Protein AF-A0A537XA61-F1 (afdb_monomer)

Sequence (212 aa):
MMILTGKTIMSALRPPYPYGGEFVSQFLFALRLCWFPLLVSTVAFGYGAPGLQAANFLVLFGALDRLGGFFVLASIREFAPFVDAIVLAGVAGTAITADLGARKIREELDALQVLGVDPVKNLVVPRFLALMLVTGLFDIYALLFGIFGGVVATLVNGAPLGPFWATFFTNASTTDLWGSVLKTTMFGAIIAIVCCYKGMTASGGAEGVGRA

pLDDT: mean 84.74, std 8.64, range [54.16, 94.0]

Secondary structure (DSSP, 8-state):
-HHHHHHHHHHHHSSP-TTHHHHHHHHHHHHHHHHHHHHHHHHHHHIIIIIIIHHHHHHHTT-GGGHHHHHIIIIIIIIHHHHHHHHHIIIIIHHHHHHHHHHHHTTHHHHHHHTT--HIIIIIHHHHHHHHHHHHHHHHHHHHHHHHHHHHHHHHTT--HHHHHHHHHHH--HHHHHHHHHHHHHHHHHHHHHHHHHHHT--SHHHHHHH-

Mean predicted aligned error: 6.73 Å

Radius of gyration: 20.67 Å; Cα contacts (8 Å, |Δi|>4): 311; chains: 1; bounding box: 52×36×56 Å

Structure (mmCIF, N/CA/C/O backbone):
data_AF-A0A537XA61-F1
#
_entry.id   AF-A0A537XA61-F1
#
loop_
_atom_site.group_PDB
_atom_site.id
_atom_site.type_symbol
_atom_site.label_atom_id
_atom_site.label_alt_id
_atom_site.label_comp_id
_atom_site.label_asym_id
_atom_site.label_entity_id
_atom_site.label_seq_id
_atom_site.pdbx_PDB_ins_code
_atom_site.Cartn_x
_atom_site.Cartn_y
_atom_site.Cartn_z
_atom_site.occupancy
_atom_site.B_iso_or_equiv
_atom_site.auth_seq_id
_atom_site.auth_comp_id
_atom_site.auth_asym_id
_atom_site.auth_atom_id
_atom_site.pdbx_PDB_model_num
ATOM 1 N N . MET A 1 1 ? 0.271 -3.538 20.658 1.00 59.03 1 MET A N 1
ATOM 2 C CA . MET A 1 1 ? 0.449 -4.029 19.272 1.00 59.03 1 MET A CA 1
ATOM 3 C C . MET A 1 1 ? 0.612 -5.543 19.170 1.00 59.03 1 MET A C 1
ATOM 5 O O . MET A 1 1 ? -0.301 -6.154 18.642 1.00 59.03 1 MET A O 1
ATOM 9 N N . MET A 1 2 ? 1.667 -6.170 19.716 1.00 55.28 2 MET A N 1
ATOM 10 C CA . MET A 1 2 ? 1.916 -7.625 19.554 1.00 55.28 2 MET A CA 1
ATOM 11 C C . MET A 1 2 ? 0.737 -8.541 19.935 1.00 55.28 2 MET A C 1
ATOM 13 O O . MET A 1 2 ? 0.422 -9.470 19.199 1.00 55.28 2 MET A O 1
ATOM 17 N N . ILE A 1 3 ? 0.037 -8.256 21.039 1.00 65.12 3 ILE A N 1
ATOM 18 C CA . ILE A 1 3 ? -1.131 -9.048 21.478 1.00 65.12 3 ILE A CA 1
ATOM 19 C C . ILE A 1 3 ? -2.305 -8.916 20.495 1.00 65.12 3 ILE A C 1
ATOM 21 O O . ILE A 1 3 ? -3.053 -9.866 20.279 1.00 65.12 3 ILE A O 1
ATOM 25 N N . LEU A 1 4 ? -2.458 -7.742 19.881 1.00 64.38 4 LEU A N 1
ATOM 26 C CA . LEU A 1 4 ? -3.560 -7.441 18.974 1.00 64.38 4 LEU A CA 1
ATOM 27 C C . LEU A 1 4 ? -3.302 -8.054 17.596 1.00 64.38 4 LEU A C 1
ATOM 29 O O . LEU A 1 4 ? -4.189 -8.690 17.050 1.00 64.38 4 LEU A O 1
ATOM 33 N N . THR A 1 5 ? -2.061 -7.993 17.110 1.00 64.19 5 THR A N 1
ATOM 34 C CA . THR A 1 5 ? -1.615 -8.721 15.915 1.00 64.19 5 THR A CA 1
ATOM 35 C C . THR A 1 5 ? -1.840 -10.226 16.053 1.00 64.19 5 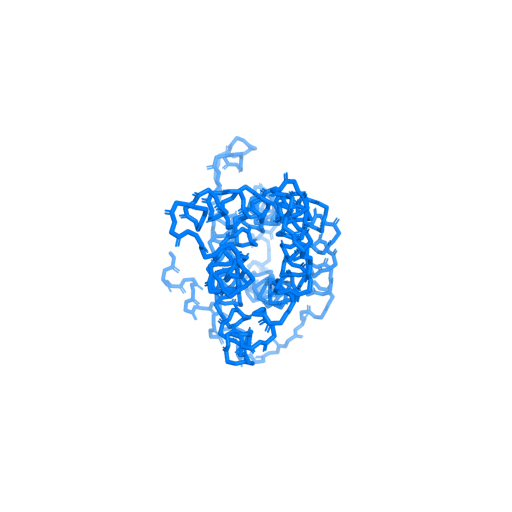THR A C 1
ATOM 37 O O . THR A 1 5 ? -2.432 -10.844 15.172 1.00 64.19 5 THR A O 1
ATOM 40 N N . GLY A 1 6 ? -1.428 -10.811 17.185 1.00 61.62 6 GLY A N 1
ATOM 41 C CA . GLY A 1 6 ? -1.619 -12.237 17.453 1.00 61.62 6 GLY A CA 1
ATOM 42 C C . GLY A 1 6 ? -3.095 -12.634 17.493 1.00 61.62 6 GLY A C 1
ATOM 43 O O . GLY A 1 6 ? -3.481 -13.622 16.873 1.00 61.62 6 GLY A O 1
ATOM 44 N N . LYS A 1 7 ? -3.941 -11.828 18.150 1.00 61.97 7 LYS A N 1
ATOM 45 C CA . LYS A 1 7 ? -5.394 -12.045 18.165 1.00 61.97 7 LYS A CA 1
ATOM 46 C C . LYS A 1 7 ? -6.021 -11.883 16.783 1.00 61.97 7 LYS A C 1
ATOM 48 O O . LYS A 1 7 ? -6.828 -12.723 16.420 1.00 61.97 7 LYS A O 1
ATOM 53 N N . THR A 1 8 ? -5.641 -10.882 15.991 1.00 62.00 8 THR A N 1
ATOM 54 C CA . THR A 1 8 ? -6.183 -10.683 14.637 1.00 62.00 8 THR A CA 1
ATOM 55 C C . THR A 1 8 ? -5.824 -11.844 13.715 1.00 62.00 8 THR A C 1
ATOM 57 O O . THR A 1 8 ? -6.703 -12.356 13.033 1.00 62.00 8 THR A O 1
ATOM 60 N N . ILE A 1 9 ? -4.574 -12.319 13.735 1.00 66.88 9 ILE A N 1
ATOM 61 C CA . ILE A 1 9 ? -4.142 -13.469 12.922 1.00 66.88 9 ILE A CA 1
ATOM 62 C C . ILE A 1 9 ? -4.867 -14.748 13.367 1.00 66.88 9 ILE A C 1
ATOM 64 O O . ILE A 1 9 ? -5.391 -15.492 12.539 1.00 66.88 9 ILE A O 1
ATOM 68 N N . MET A 1 10 ? -4.962 -14.987 14.678 1.00 59.62 10 MET A N 1
ATOM 69 C CA . MET A 1 10 ? -5.643 -16.162 15.226 1.00 59.62 10 MET A CA 1
ATOM 70 C C . MET A 1 10 ? -7.160 -16.130 14.975 1.00 59.62 10 MET A C 1
ATOM 72 O O . MET A 1 10 ? -7.767 -17.165 14.703 1.00 59.62 10 MET A O 1
ATOM 76 N N . SER A 1 11 ? -7.771 -14.946 15.033 1.00 60.34 11 SER A N 1
ATOM 77 C CA . SER A 1 11 ? -9.196 -14.723 14.776 1.00 60.34 11 SER A CA 1
ATOM 78 C C . SER A 1 11 ? -9.546 -14.713 13.290 1.00 60.34 11 SER A C 1
ATOM 80 O O . SER A 1 11 ? -10.657 -15.106 12.946 1.00 60.34 11 SER A O 1
ATOM 82 N N . ALA A 1 12 ? -8.613 -14.336 12.410 1.00 60.84 12 ALA A N 1
ATOM 83 C CA . ALA A 1 12 ? -8.778 -14.444 10.960 1.00 60.84 12 ALA A CA 1
ATOM 84 C C . ALA A 1 12 ? -8.856 -15.906 10.493 1.00 60.84 12 ALA A C 1
ATOM 86 O O . ALA A 1 12 ? -9.524 -16.204 9.509 1.00 60.84 12 ALA A O 1
ATOM 87 N N . LEU A 1 13 ? -8.213 -16.826 11.217 1.00 60.28 13 LEU A N 1
ATOM 88 C CA . LEU A 1 13 ? -8.181 -18.253 10.888 1.00 60.28 13 LEU A CA 1
ATOM 89 C C . LEU A 1 13 ? -9.276 -19.078 11.586 1.00 60.28 13 LEU A C 1
ATOM 91 O O . LEU A 1 13 ? -9.488 -20.229 11.212 1.00 60.28 13 LEU A O 1
ATOM 95 N N . ARG A 1 14 ? -9.982 -18.531 12.589 1.00 56.53 14 ARG A N 1
ATOM 96 C CA . ARG A 1 14 ? -10.982 -19.277 13.376 1.00 56.53 14 ARG A CA 1
ATOM 97 C C . ARG A 1 14 ? -12.432 -18.942 12.976 1.00 56.53 14 ARG A C 1
ATOM 99 O O . ARG A 1 14 ? -12.857 -17.799 13.169 1.00 56.53 14 ARG A O 1
ATOM 106 N N . PRO A 1 15 ? -13.244 -19.921 12.525 1.00 54.16 15 PRO A N 1
ATOM 107 C CA . PRO A 1 15 ? -14.675 -19.712 12.260 1.00 54.16 15 PRO A CA 1
ATOM 108 C C . PRO A 1 15 ? -15.446 -19.308 13.539 1.00 54.16 15 PRO A C 1
ATOM 110 O O . PRO A 1 15 ? -14.955 -19.557 14.644 1.00 54.16 15 PRO A O 1
ATOM 113 N N . PRO A 1 16 ? -16.625 -18.651 13.453 1.00 55.72 16 PRO A N 1
ATOM 114 C CA . PRO A 1 16 ? -17.393 -18.283 12.250 1.00 55.72 16 PRO A CA 1
ATOM 115 C C . PRO A 1 16 ? -16.888 -17.012 11.540 1.00 55.72 16 PRO A C 1
ATOM 117 O O . PRO A 1 16 ? -16.245 -16.178 12.181 1.00 55.72 16 PRO A O 1
ATOM 120 N N . TYR A 1 17 ? -17.230 -16.868 10.248 1.00 63.91 17 TYR A N 1
ATOM 121 C CA . TYR A 1 17 ? -16.876 -15.743 9.359 1.00 63.91 17 TYR A CA 1
ATOM 122 C C . TYR A 1 17 ? -18.080 -14.829 9.013 1.00 63.91 17 TYR A C 1
ATOM 124 O O . TYR A 1 17 ? -18.510 -14.796 7.861 1.00 63.91 17 TYR A O 1
ATOM 132 N N . PRO A 1 18 ? -18.651 -14.056 9.953 1.00 62.69 18 PRO A N 1
ATOM 133 C CA . PRO A 1 18 ? -19.768 -13.141 9.672 1.00 62.69 18 PRO A CA 1
ATOM 134 C C . PRO A 1 18 ? -19.392 -11.889 8.834 1.00 62.69 18 PRO A C 1
ATOM 136 O O . PRO A 1 18 ? -20.142 -10.921 8.799 1.00 62.69 18 PRO A O 1
ATOM 139 N N . TYR A 1 19 ? -18.243 -11.885 8.145 1.00 62.97 19 TYR A N 1
ATOM 140 C CA . TYR A 1 19 ? -17.548 -10.680 7.654 1.00 62.97 19 TYR A CA 1
ATOM 141 C C . TYR A 1 19 ? -17.851 -10.253 6.215 1.00 62.97 19 TYR A C 1
ATOM 143 O O . TYR A 1 19 ? -17.310 -9.243 5.768 1.00 62.97 19 TYR A O 1
ATOM 151 N N . GLY A 1 20 ? -18.665 -11.005 5.467 1.00 63.47 20 GLY A N 1
ATOM 152 C CA . GLY A 1 20 ? -18.786 -10.827 4.013 1.00 63.47 20 GLY A CA 1
ATOM 153 C C . GLY A 1 20 ? -19.171 -9.406 3.580 1.00 63.47 20 GLY A C 1
ATOM 154 O O . GLY A 1 20 ? -18.574 -8.865 2.654 1.00 63.47 20 GLY A O 1
ATOM 155 N N . GLY A 1 21 ? -20.116 -8.774 4.285 1.00 74.50 21 GLY A N 1
ATOM 156 C CA . GLY A 1 21 ? -20.588 -7.423 3.956 1.00 74.50 21 GLY A CA 1
ATOM 157 C C . GLY A 1 21 ? -19.559 -6.322 4.233 1.00 74.50 21 GLY A C 1
ATOM 158 O O . GLY A 1 21 ? -19.318 -5.476 3.371 1.00 74.50 21 GLY A O 1
ATOM 159 N N . GLU A 1 22 ? -18.916 -6.342 5.407 1.00 77.06 22 GLU A N 1
ATOM 160 C CA . GLU A 1 22 ? -17.875 -5.357 5.740 1.00 77.06 22 GLU A CA 1
ATOM 161 C C . GLU A 1 22 ? -16.604 -5.550 4.908 1.00 77.06 22 GLU A C 1
ATOM 163 O O . GLU A 1 22 ? -15.964 -4.575 4.531 1.00 77.06 22 GLU A O 1
ATOM 168 N N . PHE A 1 23 ? -16.244 -6.786 4.567 1.00 80.00 23 PHE A N 1
ATOM 169 C CA . PHE A 1 23 ? -15.094 -7.049 3.707 1.00 80.00 23 PHE A CA 1
ATOM 170 C C . PHE A 1 23 ? -15.258 -6.395 2.326 1.00 80.00 23 PHE A C 1
ATOM 172 O O . PHE A 1 23 ? -14.371 -5.670 1.876 1.00 80.00 23 PHE A O 1
ATOM 179 N N . VAL A 1 24 ? -16.409 -6.598 1.672 1.00 82.06 24 VAL A N 1
ATOM 180 C CA . VAL A 1 24 ? -16.674 -6.029 0.340 1.00 82.06 24 VAL A CA 1
ATOM 181 C C . VAL A 1 24 ? -16.756 -4.505 0.396 1.00 82.06 24 VAL A C 1
ATOM 183 O O . VAL A 1 24 ? -16.226 -3.832 -0.488 1.00 82.06 24 VAL A O 1
ATOM 186 N N . SER A 1 25 ? -17.378 -3.941 1.435 1.00 84.44 25 SER A N 1
ATOM 187 C CA . SER A 1 25 ? -17.487 -2.485 1.561 1.00 84.44 25 SER A CA 1
ATOM 188 C C . SER A 1 25 ? -16.121 -1.826 1.755 1.00 84.44 25 SER A C 1
ATOM 190 O O . SER A 1 25 ? -15.837 -0.825 1.099 1.00 84.44 25 SER A O 1
ATOM 192 N N . GLN A 1 26 ? -15.248 -2.413 2.577 1.00 84.88 26 GLN A N 1
ATOM 193 C CA . GLN A 1 26 ? -13.892 -1.910 2.807 1.00 84.88 26 GLN A CA 1
ATOM 194 C C . GLN A 1 26 ? -13.000 -2.087 1.575 1.00 84.88 26 GLN A C 1
ATOM 196 O O . GLN A 1 26 ? -12.247 -1.178 1.229 1.00 84.88 26 GLN A O 1
ATOM 201 N N . PHE A 1 27 ? -13.137 -3.208 0.864 1.00 85.75 27 PHE A N 1
ATOM 202 C CA . PHE A 1 27 ? -12.450 -3.443 -0.405 1.00 85.75 27 PHE A CA 1
ATOM 203 C C . PHE A 1 27 ? -12.812 -2.372 -1.447 1.00 85.75 27 PHE A C 1
ATOM 205 O O . PHE A 1 27 ? -11.933 -1.721 -2.011 1.00 85.75 27 PHE A O 1
ATOM 212 N N . LEU A 1 28 ? -14.111 -2.133 -1.663 1.00 86.56 28 LEU A N 1
ATOM 213 C CA . LEU A 1 28 ? -14.592 -1.127 -2.615 1.00 86.56 28 LEU A CA 1
ATOM 214 C C . LEU A 1 28 ? -14.241 0.300 -2.187 1.00 86.56 28 LEU A C 1
ATOM 216 O O . LEU A 1 28 ? -13.931 1.137 -3.036 1.00 86.56 28 LEU A O 1
ATOM 220 N N . PHE A 1 29 ? -14.275 0.583 -0.884 1.00 88.25 29 PHE A N 1
ATOM 221 C CA . PHE A 1 29 ? -13.886 1.879 -0.340 1.00 88.25 29 PHE A CA 1
ATOM 222 C C . PHE A 1 29 ? -12.416 2.188 -0.637 1.00 88.25 29 PHE A C 1
ATOM 224 O O . PHE A 1 29 ? -12.118 3.238 -1.210 1.00 88.25 29 PHE A O 1
ATOM 231 N N . ALA A 1 30 ? -11.512 1.255 -0.322 1.00 86.25 30 ALA A N 1
ATOM 232 C CA . ALA A 1 30 ? -10.089 1.407 -0.604 1.00 86.25 30 ALA A CA 1
ATOM 233 C C . ALA A 1 30 ? -9.834 1.548 -2.113 1.00 86.25 30 ALA A C 1
ATOM 235 O O . ALA A 1 30 ? -9.086 2.430 -2.534 1.00 86.25 30 ALA A O 1
ATOM 236 N N . LEU A 1 31 ? -10.527 0.758 -2.939 1.00 89.12 31 LEU A N 1
ATOM 237 C CA . LEU A 1 31 ? -10.381 0.824 -4.391 1.00 89.12 31 LEU A CA 1
ATOM 238 C C . LEU A 1 31 ? -10.798 2.195 -4.949 1.00 89.12 31 LEU A C 1
ATOM 240 O O . LEU A 1 31 ? -10.080 2.786 -5.754 1.00 89.12 31 LEU A O 1
ATOM 244 N N . ARG A 1 32 ? -11.927 2.741 -4.479 1.00 90.19 32 ARG A N 1
ATOM 245 C CA . ARG A 1 32 ? -12.468 4.029 -4.940 1.00 90.19 32 ARG A CA 1
ATOM 246 C C . ARG A 1 32 ? -11.633 5.233 -4.504 1.00 90.19 32 ARG A C 1
ATOM 248 O O . ARG A 1 32 ? -11.586 6.214 -5.244 1.00 90.19 32 ARG A O 1
ATOM 255 N N . LEU A 1 33 ? -11.007 5.183 -3.329 1.00 89.56 33 LEU A N 1
ATOM 256 C CA . LEU A 1 33 ? -10.206 6.298 -2.816 1.00 89.56 33 LEU A CA 1
ATOM 257 C C . LEU A 1 33 ? -8.768 6.289 -3.358 1.00 89.56 33 LEU A C 1
ATOM 259 O O . LEU A 1 33 ? -8.220 7.352 -3.638 1.00 89.56 33 LEU A O 1
ATOM 263 N N . CYS A 1 34 ? -8.155 5.110 -3.506 1.00 90.56 34 CYS A N 1
ATOM 264 C CA . CYS A 1 34 ? -6.714 5.001 -3.750 1.00 90.56 34 CYS A CA 1
ATOM 265 C C . CYS A 1 34 ? -6.304 5.015 -5.228 1.00 90.56 34 CYS A C 1
ATOM 267 O O . CYS A 1 34 ? -5.180 5.416 -5.512 1.00 90.56 34 CYS A O 1
ATOM 269 N N . TRP A 1 35 ? -7.175 4.642 -6.175 1.00 89.50 35 TRP A N 1
ATOM 270 C CA . TRP A 1 35 ? -6.779 4.487 -7.588 1.00 89.50 35 TRP A CA 1
ATOM 271 C C . TRP A 1 35 ? -6.193 5.763 -8.216 1.00 89.50 35 TRP A C 1
ATOM 273 O O . TRP A 1 35 ? -5.218 5.693 -8.966 1.00 89.50 35 TRP A O 1
ATOM 283 N N . PHE A 1 36 ? -6.770 6.930 -7.909 1.00 92.75 36 PHE A N 1
ATOM 284 C CA . PHE A 1 36 ? -6.350 8.198 -8.504 1.00 92.75 36 PHE A CA 1
ATOM 285 C C . PHE A 1 36 ? -5.048 8.735 -7.886 1.00 92.75 36 PHE A C 1
ATOM 287 O O . PHE A 1 36 ? -4.113 8.995 -8.647 1.00 92.75 36 PHE A O 1
ATOM 294 N N . PRO A 1 37 ? -4.912 8.841 -6.546 1.00 92.81 37 PRO A N 1
ATOM 295 C CA . PRO A 1 37 ? -3.633 9.183 -5.925 1.00 92.81 37 PRO A CA 1
ATOM 296 C C . PRO A 1 37 ? -2.509 8.231 -6.336 1.00 92.81 37 PRO A C 1
ATOM 298 O O . PRO A 1 37 ? -1.421 8.687 -6.676 1.00 92.81 37 PRO A O 1
ATOM 301 N N . LEU A 1 38 ? -2.789 6.924 -6.377 1.00 92.81 38 LEU A N 1
ATOM 302 C CA . LEU A 1 38 ? -1.800 5.916 -6.741 1.00 92.81 38 LEU A CA 1
ATOM 303 C C . LEU A 1 38 ? -1.323 6.086 -8.185 1.00 92.81 38 LEU A C 1
ATOM 305 O O . LEU A 1 38 ? -0.124 6.031 -8.436 1.00 92.81 38 LEU A O 1
ATOM 309 N N . LEU A 1 39 ? -2.231 6.350 -9.129 1.00 92.94 39 LEU A N 1
ATOM 310 C CA . LEU A 1 39 ? -1.860 6.633 -10.517 1.00 92.94 39 LEU A CA 1
ATOM 311 C C . LEU A 1 39 ? -0.888 7.814 -10.591 1.00 92.94 39 LEU A C 1
ATOM 313 O O . LEU A 1 39 ? 0.183 7.697 -11.185 1.00 92.94 39 LEU A O 1
ATOM 317 N N . VAL A 1 40 ? -1.243 8.944 -9.975 1.00 93.38 40 VAL A N 1
ATOM 318 C CA . VAL A 1 40 ? -0.429 10.167 -10.036 1.00 93.38 40 VAL A CA 1
ATOM 319 C C . VAL A 1 40 ? 0.938 9.944 -9.390 1.00 93.38 40 VAL A C 1
ATOM 321 O O . VAL A 1 40 ? 1.963 10.284 -9.984 1.00 93.38 40 VAL A O 1
ATOM 324 N N . SER A 1 41 ? 0.968 9.337 -8.202 1.00 92.06 41 SER A N 1
ATOM 325 C CA . SER A 1 41 ? 2.207 9.063 -7.477 1.00 92.06 41 SER A CA 1
ATOM 326 C C . SER A 1 41 ? 3.114 8.110 -8.246 1.00 92.06 41 SER A C 1
ATOM 328 O O . SER A 1 41 ? 4.304 8.391 -8.379 1.00 92.06 41 SER A O 1
ATOM 330 N N . THR A 1 42 ? 2.582 7.022 -8.799 1.00 90.00 42 THR A N 1
ATOM 331 C CA . THR A 1 42 ? 3.419 6.014 -9.452 1.00 90.00 42 THR A CA 1
ATOM 332 C C . THR A 1 42 ? 3.946 6.471 -10.808 1.00 90.00 42 THR A C 1
ATOM 334 O O . THR A 1 42 ? 5.100 6.188 -11.127 1.00 90.00 42 THR A O 1
ATOM 337 N N . VAL A 1 43 ? 3.176 7.251 -11.577 1.00 90.94 43 VAL A N 1
ATOM 338 C CA . VAL A 1 43 ? 3.693 7.883 -12.805 1.00 90.94 43 VAL A CA 1
ATOM 339 C C . VAL A 1 43 ? 4.806 8.876 -12.470 1.00 90.94 43 VAL A C 1
ATOM 341 O O . VAL A 1 43 ? 5.859 8.846 -13.106 1.00 90.94 43 VAL A O 1
ATOM 344 N N . ALA A 1 44 ? 4.612 9.728 -11.458 1.00 91.00 44 ALA A N 1
ATOM 345 C CA . ALA A 1 44 ? 5.609 10.722 -11.063 1.00 91.00 44 ALA A CA 1
ATOM 346 C C . ALA A 1 44 ? 6.906 10.068 -10.560 1.00 91.00 44 ALA A C 1
ATOM 348 O O . ALA A 1 44 ? 7.998 10.435 -11.002 1.00 91.00 44 ALA A O 1
ATOM 349 N N . PHE A 1 45 ? 6.793 9.065 -9.684 1.00 89.25 45 PHE A N 1
ATOM 350 C CA . PHE A 1 45 ? 7.950 8.325 -9.185 1.00 89.25 45 PHE A CA 1
ATOM 351 C C . PHE A 1 45 ? 8.631 7.520 -10.286 1.00 89.25 45 PHE A C 1
ATOM 353 O O . PHE A 1 45 ? 9.855 7.562 -10.358 1.00 89.25 45 PHE A O 1
ATOM 360 N N . GLY A 1 46 ? 7.867 6.845 -11.153 1.00 86.44 46 GLY A N 1
ATOM 361 C CA . GLY A 1 46 ? 8.384 6.077 -12.286 1.00 86.44 46 GLY A CA 1
ATOM 362 C C . GLY A 1 46 ? 9.125 6.947 -13.304 1.00 86.44 46 GLY A C 1
ATOM 363 O O . GLY A 1 46 ? 10.210 6.588 -13.753 1.00 86.44 46 GLY A O 1
ATOM 364 N N . TYR A 1 47 ? 8.597 8.129 -13.619 1.00 88.06 47 TYR A N 1
ATOM 365 C CA . TYR A 1 47 ? 9.258 9.087 -14.505 1.00 88.06 47 TYR A CA 1
ATOM 366 C C . TYR A 1 47 ? 10.535 9.673 -13.887 1.00 88.06 47 TYR A C 1
ATOM 368 O O . TYR A 1 47 ? 11.564 9.757 -14.554 1.00 88.06 47 TYR A O 1
ATOM 376 N N . GLY A 1 48 ? 10.490 10.063 -12.610 1.00 87.06 48 GLY A N 1
ATOM 377 C CA . GLY A 1 48 ? 11.593 10.757 -11.948 1.00 87.06 48 GLY A CA 1
ATOM 378 C C . GLY A 1 48 ? 12.798 9.861 -11.655 1.00 87.06 48 GLY A C 1
ATOM 379 O O . GLY A 1 48 ? 13.851 9.996 -12.278 1.00 87.06 48 GLY A O 1
ATOM 380 N N . ALA A 1 49 ? 12.665 8.960 -10.680 1.00 85.25 49 ALA A N 1
ATOM 381 C CA . ALA A 1 49 ? 13.815 8.247 -10.125 1.00 85.25 49 ALA A CA 1
ATOM 382 C C . ALA A 1 49 ? 14.345 7.130 -11.053 1.00 85.25 49 ALA A C 1
ATOM 384 O O . ALA A 1 49 ? 15.488 7.224 -11.497 1.00 85.25 49 ALA A O 1
ATOM 385 N N . PRO A 1 50 ? 13.572 6.091 -11.419 1.00 84.00 50 PRO A N 1
ATOM 386 C CA . PRO A 1 50 ? 14.060 5.045 -12.311 1.00 84.00 50 PRO A CA 1
ATOM 387 C C . PRO A 1 50 ? 14.037 5.456 -13.792 1.00 84.00 50 PRO A C 1
ATOM 389 O O . PRO A 1 50 ? 14.667 4.783 -14.599 1.00 84.00 50 PRO A O 1
ATOM 392 N N . GLY A 1 51 ? 13.335 6.533 -14.162 1.00 85.00 51 GLY A N 1
ATOM 393 C CA . GLY A 1 51 ? 13.315 7.084 -15.517 1.00 85.00 51 GLY A CA 1
ATOM 394 C C . GLY A 1 51 ? 14.456 8.074 -15.760 1.00 85.00 51 GLY A C 1
ATOM 395 O O . GLY A 1 51 ? 15.493 7.711 -16.310 1.00 85.00 51 GLY A O 1
ATOM 396 N N . LEU A 1 52 ? 14.277 9.332 -15.349 1.00 87.69 52 LEU A N 1
ATOM 397 C CA . LEU A 1 52 ? 15.222 10.422 -15.616 1.00 87.69 52 LEU A CA 1
ATOM 398 C C . LEU A 1 52 ? 16.579 10.239 -14.928 1.00 87.69 52 LEU A C 1
ATOM 400 O O . LEU A 1 52 ? 17.614 10.429 -15.568 1.00 87.69 52 LEU A O 1
ATOM 404 N N . GLN A 1 53 ? 16.605 9.880 -13.639 1.00 88.44 53 GLN A N 1
ATOM 405 C CA . GLN A 1 53 ? 17.879 9.739 -12.923 1.00 88.44 53 GLN A CA 1
ATOM 406 C C . GLN A 1 53 ? 18.705 8.594 -13.521 1.00 88.44 53 GLN A C 1
ATOM 408 O O . GLN A 1 53 ? 19.893 8.761 -13.794 1.00 88.44 53 GLN A O 1
ATOM 413 N N . ALA A 1 54 ? 18.066 7.446 -13.767 1.00 86.25 54 ALA A N 1
ATOM 414 C CA . ALA A 1 54 ? 18.718 6.297 -14.384 1.00 86.25 54 ALA A CA 1
ATOM 415 C C . ALA A 1 54 ? 19.201 6.602 -15.806 1.00 86.25 54 ALA A C 1
ATOM 417 O O . ALA A 1 54 ? 20.314 6.215 -16.159 1.00 86.25 54 ALA A O 1
ATOM 418 N N . ALA A 1 55 ? 18.402 7.326 -16.600 1.00 85.06 55 ALA A N 1
ATOM 419 C CA . ALA A 1 55 ? 18.791 7.760 -17.938 1.00 85.06 55 ALA A CA 1
ATOM 420 C C . ALA A 1 55 ? 20.076 8.588 -17.901 1.00 85.06 55 ALA A C 1
ATOM 422 O O . ALA A 1 55 ? 21.035 8.247 -18.588 1.00 85.06 55 ALA A O 1
ATOM 423 N N . ASN A 1 56 ? 20.135 9.607 -17.038 1.00 86.94 56 ASN A N 1
ATOM 424 C CA . ASN A 1 56 ? 21.320 10.450 -16.886 1.00 86.94 56 ASN A CA 1
ATOM 425 C C . ASN A 1 56 ? 22.562 9.636 -16.500 1.00 86.94 56 ASN A C 1
ATOM 427 O O . ASN A 1 56 ? 23.641 9.868 -17.041 1.00 86.94 56 ASN A O 1
ATOM 431 N N . PHE A 1 57 ? 22.418 8.645 -15.615 1.00 86.62 57 PHE A N 1
ATOM 432 C CA . PHE A 1 57 ? 23.522 7.743 -15.284 1.00 86.62 57 PHE A CA 1
ATOM 433 C C . PHE A 1 57 ? 23.956 6.886 -16.479 1.00 86.62 57 PHE A C 1
ATOM 435 O O . PHE A 1 57 ? 25.146 6.782 -16.754 1.00 86.62 57 PHE A O 1
ATOM 442 N N . LEU A 1 58 ? 23.020 6.291 -17.218 1.00 85.19 58 LEU A N 1
ATOM 443 C CA . LEU A 1 58 ? 23.322 5.413 -18.354 1.00 85.19 58 LEU A CA 1
ATOM 444 C C . LEU A 1 58 ? 23.901 6.165 -19.557 1.00 85.19 58 LEU A C 1
ATOM 446 O O . LEU A 1 58 ? 24.717 5.596 -20.283 1.00 85.19 58 LEU A O 1
ATOM 450 N N . VAL A 1 59 ? 23.535 7.438 -19.739 1.00 85.44 59 VAL A N 1
ATOM 451 C CA . VAL A 1 59 ? 24.141 8.338 -20.734 1.00 85.44 59 VAL A CA 1
ATOM 452 C C . VAL A 1 59 ? 25.643 8.482 -20.480 1.00 85.44 59 VAL A C 1
ATOM 454 O O . VAL A 1 59 ? 26.422 8.387 -21.424 1.00 85.44 59 VAL A O 1
ATOM 457 N N . LEU A 1 60 ? 26.068 8.629 -19.218 1.00 86.25 60 LEU A N 1
ATOM 458 C CA . LEU A 1 60 ? 27.490 8.750 -18.861 1.00 86.25 60 LEU A CA 1
ATOM 459 C C . LEU A 1 60 ? 28.300 7.499 -19.235 1.00 86.25 60 LEU A C 1
ATOM 461 O O . LEU A 1 60 ? 29.478 7.604 -19.564 1.00 86.25 60 LEU A O 1
ATOM 465 N N . PHE A 1 61 ? 27.666 6.325 -19.216 1.00 84.56 61 PHE A N 1
ATOM 466 C CA . PHE A 1 61 ? 28.280 5.054 -19.612 1.00 84.56 61 PHE A CA 1
ATOM 467 C C . PHE A 1 61 ? 28.053 4.693 -21.089 1.00 84.56 61 PHE A C 1
ATOM 469 O O . PHE A 1 61 ? 28.491 3.631 -21.526 1.00 84.56 61 PHE A O 1
ATOM 476 N N . GLY A 1 62 ? 27.349 5.533 -21.858 1.00 82.25 62 GLY A N 1
ATOM 477 C CA . GLY A 1 62 ? 26.985 5.247 -23.249 1.00 82.25 62 GLY A CA 1
ATOM 478 C C . GLY A 1 62 ? 26.048 4.042 -23.419 1.00 82.25 62 GLY A C 1
ATOM 479 O O . GLY A 1 62 ? 25.958 3.487 -24.508 1.00 82.25 62 GLY A O 1
ATOM 480 N N . ALA A 1 63 ? 25.356 3.619 -22.356 1.00 83.56 63 ALA A N 1
ATOM 481 C CA . ALA A 1 63 ? 24.548 2.397 -22.308 1.00 83.56 63 ALA A CA 1
ATOM 482 C C . ALA A 1 63 ? 23.042 2.694 -22.203 1.00 83.56 63 ALA A C 1
ATOM 484 O O . ALA A 1 63 ? 22.299 1.977 -21.530 1.00 83.56 63 ALA A O 1
ATOM 485 N N . LEU A 1 64 ? 22.581 3.759 -22.860 1.00 79.12 64 LEU A N 1
ATOM 486 C CA . LEU A 1 64 ? 21.199 4.251 -22.781 1.00 79.12 64 LEU A CA 1
ATOM 487 C C . LEU A 1 64 ? 20.171 3.186 -23.223 1.00 79.12 64 LEU A C 1
ATOM 489 O O . LEU A 1 64 ? 19.091 3.076 -22.648 1.00 79.12 64 LEU A O 1
ATOM 493 N N . ASP A 1 65 ? 20.562 2.293 -24.131 1.00 79.06 65 ASP A N 1
ATOM 494 C CA . ASP A 1 65 ? 19.757 1.152 -24.581 1.00 79.06 65 ASP A CA 1
ATOM 495 C C . ASP A 1 65 ? 19.393 0.157 -23.461 1.00 79.06 65 ASP A C 1
ATOM 497 O O . ASP A 1 65 ? 18.454 -0.623 -23.610 1.00 79.06 65 ASP A O 1
ATOM 501 N N . ARG A 1 66 ? 20.117 0.166 -22.329 1.00 82.44 66 ARG A N 1
ATOM 502 C CA . ARG A 1 66 ? 19.894 -0.722 -21.168 1.00 82.44 66 ARG A CA 1
ATOM 503 C C . ARG A 1 66 ? 18.943 -0.149 -20.119 1.00 82.44 66 ARG A C 1
ATOM 505 O O . ARG A 1 66 ? 18.696 -0.806 -19.105 1.00 82.44 66 ARG A O 1
ATOM 512 N N . LEU A 1 67 ? 18.382 1.034 -20.361 1.00 82.94 67 LEU A N 1
ATOM 513 C CA . LEU A 1 67 ? 17.479 1.711 -19.432 1.00 82.94 67 LEU A CA 1
ATOM 514 C C . LEU A 1 67 ? 16.259 0.853 -19.083 1.00 82.94 67 LEU A C 1
ATOM 516 O O . LEU A 1 67 ? 15.916 0.759 -17.910 1.00 82.94 67 LEU A O 1
ATOM 520 N N . GLY A 1 68 ? 15.675 0.138 -20.050 1.00 81.50 68 GLY A N 1
ATOM 521 C CA . GLY A 1 68 ? 14.536 -0.756 -19.802 1.00 81.50 68 GLY A CA 1
ATOM 522 C C . GLY A 1 68 ? 14.842 -1.871 -18.801 1.00 81.50 68 GLY A C 1
ATOM 523 O O . GLY A 1 68 ? 14.029 -2.155 -17.924 1.00 81.50 68 GLY A O 1
ATOM 524 N N . GLY A 1 69 ? 16.044 -2.449 -18.857 1.00 83.75 69 GLY A N 1
ATOM 525 C CA . GLY A 1 69 ? 16.486 -3.461 -17.893 1.00 83.75 69 GLY A CA 1
ATOM 526 C C . GLY A 1 69 ? 16.694 -2.895 -16.485 1.00 83.75 69 GLY A C 1
ATOM 527 O O . GLY A 1 69 ? 16.249 -3.493 -15.506 1.00 83.75 69 GLY A O 1
ATOM 528 N N . PHE A 1 70 ? 17.306 -1.712 -16.369 1.00 84.75 70 PHE A N 1
ATOM 529 C CA . PHE A 1 70 ? 17.432 -1.028 -15.075 1.00 84.75 70 PHE A CA 1
ATOM 530 C C . PHE A 1 70 ? 16.060 -0.659 -14.500 1.00 84.75 70 PHE A C 1
ATOM 532 O O . PHE A 1 70 ? 15.818 -0.816 -13.303 1.00 84.75 70 PHE A O 1
ATOM 539 N N . PHE A 1 71 ? 15.144 -0.221 -15.364 1.00 84.44 71 PHE A N 1
ATOM 540 C CA . PHE A 1 71 ? 13.784 0.132 -14.991 1.00 84.44 71 PHE A CA 1
ATOM 541 C C . PHE A 1 71 ? 13.038 -1.056 -14.378 1.00 84.44 71 PHE A C 1
ATOM 543 O O . PHE A 1 71 ? 12.394 -0.896 -13.348 1.00 84.44 71 PHE A O 1
ATOM 550 N N . VAL A 1 72 ? 13.177 -2.258 -14.947 1.00 82.50 72 VAL A N 1
ATOM 551 C CA . VAL A 1 72 ? 12.634 -3.492 -14.354 1.00 82.50 72 VAL A CA 1
ATOM 552 C C . VAL A 1 72 ? 13.187 -3.708 -12.948 1.00 82.50 72 VAL A C 1
ATOM 554 O O . VAL A 1 72 ? 12.425 -3.884 -12.000 1.00 82.50 72 VAL A O 1
ATOM 557 N N . LEU A 1 73 ? 14.510 -3.661 -12.794 1.00 82.56 73 LEU A N 1
ATOM 558 C CA . LEU A 1 73 ? 15.154 -3.953 -11.515 1.00 82.56 73 LEU A CA 1
ATOM 559 C C . LEU A 1 73 ? 14.773 -2.949 -10.424 1.00 82.56 73 LEU A C 1
ATOM 561 O O . LEU A 1 73 ? 14.529 -3.353 -9.295 1.00 82.56 73 LEU A O 1
ATOM 565 N N . ALA A 1 74 ? 14.714 -1.659 -10.748 1.00 85.38 74 ALA A N 1
ATOM 566 C CA . ALA A 1 74 ? 14.420 -0.615 -9.775 1.00 85.38 74 ALA A CA 1
ATOM 567 C C . ALA A 1 74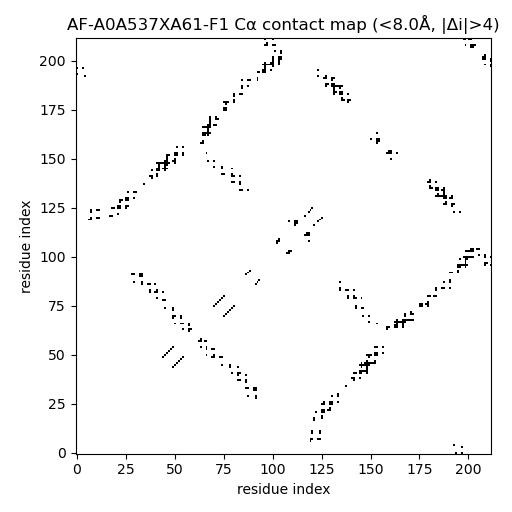 ? 12.910 -0.426 -9.563 1.00 85.38 74 ALA A C 1
ATOM 569 O O . ALA A 1 74 ? 12.428 -0.412 -8.429 1.00 85.38 74 ALA A O 1
ATOM 570 N N . SER A 1 75 ? 12.150 -0.267 -10.650 1.00 84.62 75 SER A N 1
ATOM 571 C CA . SER A 1 75 ? 10.729 0.070 -10.577 1.00 84.62 75 SER A CA 1
ATOM 572 C C . SER A 1 75 ? 9.887 -1.118 -10.132 1.00 84.62 75 SER A C 1
ATOM 574 O O . SER A 1 75 ? 9.108 -0.958 -9.196 1.00 84.62 75 SER A O 1
ATOM 576 N N . ILE A 1 76 ? 10.079 -2.299 -10.736 1.00 84.19 76 ILE A N 1
ATOM 577 C CA . ILE A 1 76 ? 9.233 -3.468 -10.448 1.00 84.19 76 ILE A CA 1
ATOM 578 C C . ILE A 1 76 ? 9.553 -4.069 -9.082 1.00 84.19 76 ILE A C 1
ATOM 580 O O . ILE A 1 76 ? 8.644 -4.434 -8.350 1.00 84.19 76 ILE A O 1
ATOM 584 N N . ARG A 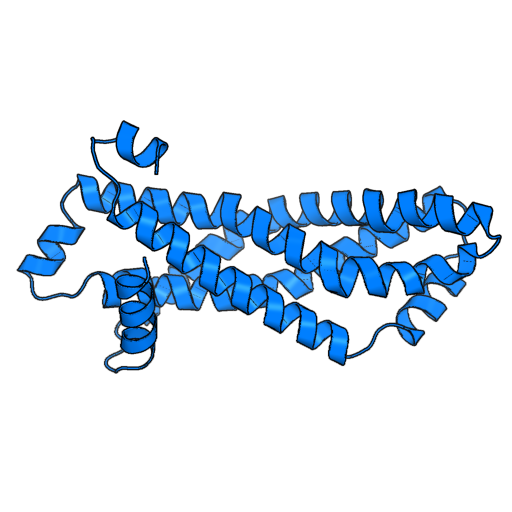1 77 ? 10.833 -4.168 -8.709 1.00 84.69 77 ARG A N 1
ATOM 585 C CA . ARG A 1 77 ? 11.208 -4.880 -7.474 1.00 84.69 77 ARG A CA 1
ATOM 586 C C . ARG A 1 77 ? 11.057 -4.049 -6.203 1.00 84.69 77 ARG A C 1
ATOM 588 O O . ARG A 1 77 ? 10.853 -4.632 -5.135 1.00 84.69 77 ARG A O 1
ATOM 595 N N . GLU A 1 78 ? 11.206 -2.726 -6.306 1.00 88.56 78 GLU A N 1
ATOM 596 C CA . GLU A 1 78 ? 11.345 -1.857 -5.132 1.00 88.56 78 GLU A CA 1
ATOM 597 C C . GLU A 1 78 ? 10.405 -0.644 -5.157 1.00 88.56 78 GLU A C 1
ATOM 599 O O . GLU A 1 78 ? 9.593 -0.491 -4.245 1.00 88.56 78 GLU A O 1
ATOM 604 N N . PHE A 1 79 ? 10.470 0.221 -6.180 1.00 88.19 79 PHE A N 1
ATOM 605 C CA . PHE A 1 79 ? 9.733 1.494 -6.133 1.00 88.19 79 PHE A CA 1
ATOM 606 C C . PHE A 1 79 ? 8.213 1.333 -6.215 1.00 88.19 79 PHE A C 1
ATOM 608 O O . PHE A 1 79 ? 7.512 2.040 -5.495 1.00 88.19 79 PHE A O 1
ATOM 615 N N . ALA A 1 80 ? 7.691 0.436 -7.056 1.00 88.38 80 ALA A N 1
ATOM 616 C CA . ALA A 1 80 ? 6.246 0.234 -7.163 1.00 88.38 80 ALA A CA 1
ATOM 617 C C . ALA A 1 80 ? 5.633 -0.265 -5.836 1.00 88.38 80 ALA A C 1
ATOM 619 O O . ALA A 1 80 ? 4.745 0.427 -5.327 1.00 88.38 80 ALA A O 1
ATOM 620 N N . PRO A 1 81 ? 6.171 -1.321 -5.185 1.00 91.12 81 PRO A N 1
ATOM 621 C CA . PRO A 1 81 ? 5.714 -1.737 -3.859 1.00 91.12 81 PRO A CA 1
ATOM 622 C C . PRO A 1 81 ? 5.795 -0.651 -2.790 1.00 91.12 81 PRO A C 1
ATOM 624 O O . PRO A 1 81 ? 4.942 -0.563 -1.907 1.00 91.12 81 PRO A O 1
ATOM 627 N N . PHE A 1 82 ? 6.847 0.167 -2.846 1.00 92.38 82 PHE A N 1
ATOM 628 C CA . PHE A 1 82 ? 7.080 1.223 -1.870 1.00 92.38 82 PHE A CA 1
ATOM 629 C C . PHE A 1 82 ? 6.068 2.365 -2.004 1.00 92.38 82 PHE A C 1
ATOM 631 O O . PHE A 1 82 ? 5.496 2.808 -1.006 1.00 92.38 82 PHE A O 1
ATOM 638 N N . VAL A 1 83 ? 5.824 2.828 -3.232 1.00 92.38 83 VAL A N 1
ATOM 639 C CA . VAL A 1 83 ? 4.846 3.889 -3.507 1.00 92.38 83 VAL A CA 1
ATOM 640 C C . VAL A 1 83 ? 3.436 3.410 -3.172 1.00 92.38 83 VAL A C 1
ATOM 642 O O . VAL A 1 83 ? 2.700 4.145 -2.512 1.00 92.38 83 VAL A O 1
ATOM 645 N N . ASP A 1 84 ? 3.088 2.176 -3.545 1.00 92.88 84 ASP A N 1
ATOM 646 C CA . ASP A 1 84 ? 1.793 1.576 -3.213 1.00 92.88 84 ASP A CA 1
ATOM 647 C C . ASP A 1 84 ? 1.546 1.554 -1.697 1.00 92.88 84 ASP A C 1
ATOM 649 O O . ASP A 1 84 ? 0.540 2.080 -1.214 1.00 92.88 84 ASP A O 1
ATOM 653 N N . ALA A 1 85 ? 2.520 1.067 -0.921 1.00 92.94 85 ALA A N 1
ATOM 654 C CA . ALA A 1 85 ? 2.421 1.018 0.534 1.00 92.94 85 ALA A CA 1
ATOM 655 C C . ALA A 1 85 ? 2.226 2.405 1.172 1.00 92.94 85 ALA A C 1
ATOM 657 O O . ALA A 1 85 ? 1.401 2.558 2.075 1.00 92.94 85 ALA A O 1
ATOM 658 N N . ILE A 1 86 ? 2.952 3.429 0.710 1.00 93.94 86 ILE A N 1
ATOM 659 C CA . ILE A 1 86 ? 2.836 4.793 1.251 1.00 93.94 86 ILE A CA 1
ATOM 660 C C . ILE A 1 86 ? 1.469 5.395 0.934 1.00 93.94 86 ILE A C 1
ATOM 662 O O . ILE A 1 86 ? 0.829 5.968 1.819 1.00 93.94 86 ILE A O 1
ATOM 666 N N . VAL A 1 87 ? 1.011 5.267 -0.312 1.00 94.00 87 VAL A N 1
ATOM 667 C CA . VAL A 1 87 ? -0.278 5.822 -0.735 1.00 94.00 87 VAL A CA 1
ATOM 668 C C . VAL A 1 87 ? -1.418 5.133 0.006 1.00 94.00 87 VAL A C 1
ATOM 670 O O . VAL A 1 87 ? -2.304 5.815 0.529 1.00 94.00 87 VAL A O 1
ATOM 673 N N . LEU A 1 88 ? -1.392 3.801 0.124 1.00 92.88 88 LEU A N 1
ATOM 674 C CA . LEU A 1 88 ? -2.434 3.091 0.861 1.00 92.88 88 LEU A CA 1
ATOM 675 C C . LEU A 1 88 ? -2.411 3.406 2.356 1.00 92.88 88 LEU A C 1
ATOM 677 O O . LEU A 1 88 ? -3.480 3.603 2.935 1.00 92.88 88 LEU A O 1
ATOM 681 N N . ALA A 1 89 ? -1.235 3.520 2.976 1.00 93.38 89 ALA A N 1
ATOM 682 C CA . ALA A 1 89 ? -1.127 3.942 4.371 1.00 93.38 89 ALA A CA 1
ATOM 683 C C . ALA A 1 89 ? -1.689 5.356 4.589 1.00 93.38 89 ALA A C 1
ATOM 685 O O . ALA A 1 89 ? -2.412 5.592 5.558 1.00 93.38 89 ALA A O 1
ATOM 686 N N . GLY A 1 90 ? -1.397 6.282 3.672 1.00 92.25 90 GLY A N 1
ATOM 687 C CA . GLY A 1 90 ? -1.825 7.675 3.765 1.00 92.25 90 GLY A CA 1
ATOM 688 C C . GLY A 1 90 ? -3.310 7.898 3.478 1.00 92.25 90 GLY A C 1
ATOM 689 O O . GLY A 1 90 ? -3.919 8.758 4.106 1.00 92.25 90 GLY A O 1
ATOM 690 N N . VAL A 1 91 ? -3.908 7.139 2.558 1.00 92.62 91 VAL A N 1
ATOM 691 C CA . VAL A 1 91 ? -5.287 7.369 2.091 1.00 92.62 91 VAL A CA 1
ATOM 692 C C . VAL A 1 91 ? -6.272 6.390 2.731 1.00 92.62 91 VAL A C 1
ATOM 694 O O . VAL A 1 91 ? -7.175 6.801 3.458 1.00 92.62 91 VAL A O 1
ATOM 697 N N . ALA A 1 92 ? -6.111 5.087 2.486 1.00 91.62 92 ALA A N 1
ATOM 698 C CA . ALA A 1 92 ? -7.015 4.077 3.037 1.00 91.62 92 ALA A CA 1
ATOM 699 C C . ALA A 1 92 ? -6.763 3.858 4.535 1.00 91.62 92 ALA A C 1
ATOM 701 O O . ALA A 1 92 ? -7.708 3.741 5.315 1.00 91.62 92 ALA A O 1
ATOM 702 N N . GLY A 1 93 ? -5.493 3.841 4.945 1.00 91.19 93 GLY A N 1
ATOM 703 C CA . GLY A 1 93 ? -5.090 3.647 6.333 1.00 91.19 93 GLY A CA 1
ATOM 704 C C . GLY A 1 93 ? -5.624 4.737 7.262 1.00 91.19 93 GLY A C 1
ATOM 705 O O . GLY A 1 93 ? -6.234 4.422 8.282 1.00 91.19 93 GLY A O 1
ATOM 706 N N . THR A 1 94 ? -5.470 6.010 6.892 1.00 91.94 94 THR A N 1
ATOM 707 C CA . THR A 1 94 ? -5.981 7.144 7.685 1.0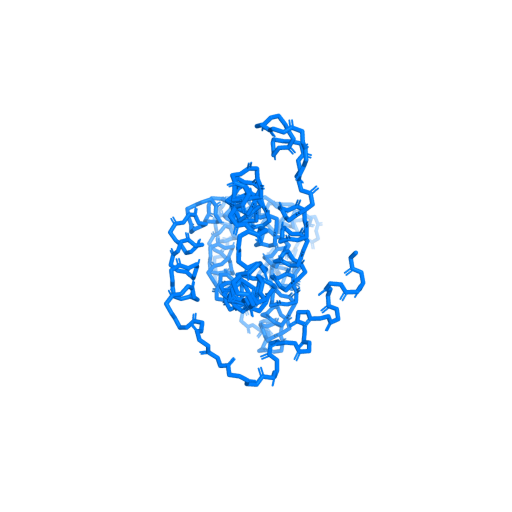0 91.94 94 THR A CA 1
ATOM 708 C C . THR A 1 94 ? -7.504 7.141 7.780 1.00 91.94 94 THR A C 1
ATOM 710 O O . THR A 1 94 ? -8.044 7.341 8.866 1.00 91.94 94 THR A O 1
ATOM 713 N N . ALA A 1 95 ? -8.207 6.832 6.688 1.00 91.94 95 ALA A N 1
ATOM 714 C CA . ALA A 1 95 ? -9.660 6.706 6.695 1.00 91.94 95 ALA A CA 1
ATOM 715 C C . ALA A 1 95 ? -10.140 5.576 7.623 1.00 91.94 95 ALA A C 1
ATOM 717 O O . ALA A 1 95 ? -11.107 5.748 8.365 1.00 91.94 95 ALA A O 1
ATOM 718 N N . ILE A 1 96 ? -9.436 4.439 7.633 1.00 91.75 96 ILE A N 1
ATOM 719 C CA . ILE A 1 96 ? -9.723 3.322 8.541 1.00 91.75 96 ILE A CA 1
ATOM 720 C C . ILE A 1 96 ? -9.476 3.724 9.998 1.00 91.75 96 ILE A C 1
ATOM 722 O O . ILE A 1 96 ? -10.331 3.458 10.844 1.00 91.75 96 ILE A O 1
ATOM 726 N N . THR A 1 97 ? -8.351 4.381 10.294 1.00 92.56 97 THR A N 1
ATOM 727 C CA . THR A 1 97 ? -8.039 4.888 11.640 1.00 92.56 97 THR A CA 1
ATOM 728 C C . THR A 1 97 ? -9.105 5.873 12.119 1.00 92.56 97 THR A C 1
ATOM 730 O O . THR A 1 97 ? -9.584 5.749 13.246 1.00 92.56 97 THR A O 1
ATOM 733 N N . ALA A 1 98 ? -9.523 6.804 11.258 1.00 91.81 98 ALA A N 1
ATOM 734 C CA . ALA A 1 98 ? -10.529 7.810 11.575 1.00 91.81 98 ALA A CA 1
ATOM 735 C C . ALA A 1 98 ? -11.912 7.196 11.840 1.00 91.81 98 ALA A C 1
ATOM 737 O O . ALA A 1 98 ? -12.571 7.572 12.808 1.00 91.81 98 ALA A O 1
ATOM 738 N N . ASP A 1 99 ? -12.339 6.220 11.032 1.00 91.12 99 ASP A N 1
ATOM 739 C CA . ASP A 1 99 ? -13.616 5.523 11.226 1.00 91.12 99 ASP A CA 1
ATOM 740 C C . ASP A 1 99 ? -13.629 4.714 12.535 1.00 91.12 99 ASP A C 1
ATOM 742 O O . ASP A 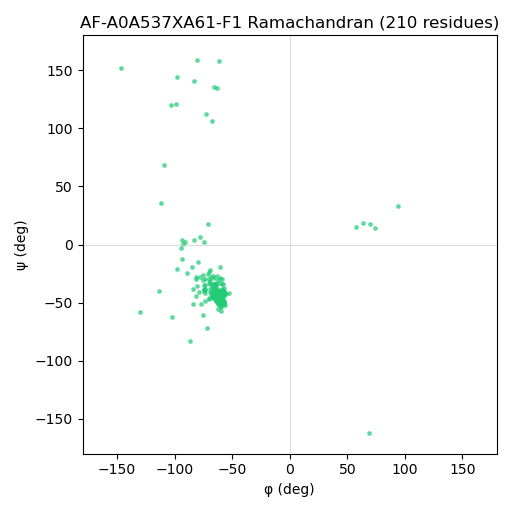1 99 ? -14.555 4.850 13.334 1.00 91.12 99 ASP A O 1
ATOM 746 N N . LEU A 1 100 ? -12.578 3.932 12.822 1.00 90.75 100 LEU A N 1
ATOM 747 C CA . LEU A 1 100 ? -12.477 3.202 14.095 1.00 90.75 100 LEU A CA 1
ATOM 748 C C . LEU A 1 100 ? -12.376 4.142 15.301 1.00 90.75 100 LEU A C 1
ATOM 750 O O . LEU A 1 100 ? -13.012 3.887 16.323 1.00 90.75 100 LEU A O 1
ATOM 754 N N . GLY A 1 101 ? -11.624 5.236 15.179 1.00 90.62 101 GLY A N 1
ATOM 755 C CA . GLY A 1 101 ? -11.497 6.242 16.229 1.00 90.62 101 GLY A CA 1
ATOM 756 C C . GLY A 1 101 ? -12.818 6.955 16.524 1.00 90.62 101 GLY A C 1
ATOM 757 O O . GLY A 1 101 ? -13.180 7.137 17.687 1.00 90.62 101 GLY A O 1
ATOM 758 N N . ALA A 1 102 ? -13.593 7.285 15.488 1.00 91.31 102 ALA A N 1
ATOM 759 C CA . ALA A 1 102 ? -14.923 7.866 15.644 1.00 91.31 102 ALA A CA 1
ATOM 760 C C . ALA A 1 102 ? -15.883 6.903 16.363 1.00 91.31 102 ALA A C 1
ATOM 762 O O . ALA A 1 102 ? -16.586 7.317 17.287 1.00 91.31 102 ALA A O 1
ATOM 763 N N . ARG A 1 103 ? -15.868 5.612 15.998 1.00 91.56 103 ARG A N 1
ATOM 764 C CA . ARG A 1 103 ? -16.660 4.569 16.678 1.00 91.56 103 ARG A CA 1
ATOM 765 C C . ARG A 1 103 ? -16.229 4.364 18.127 1.00 91.56 103 ARG A C 1
ATOM 767 O O . ARG A 1 103 ? -17.073 4.111 18.982 1.00 91.56 103 ARG A O 1
ATOM 774 N N . LYS A 1 104 ? -14.932 4.502 18.427 1.00 88.88 104 LYS A N 1
ATOM 775 C CA . LYS A 1 104 ? -14.426 4.417 19.801 1.00 88.88 104 LYS A CA 1
ATOM 776 C C . LYS A 1 104 ? -14.954 5.558 20.673 1.00 88.88 104 LYS A C 1
ATOM 778 O O . LYS A 1 104 ? -15.385 5.301 21.788 1.00 88.88 104 LYS A O 1
ATOM 783 N N . ILE A 1 105 ? -14.960 6.794 20.170 1.00 89.94 105 ILE A N 1
ATOM 784 C CA . ILE A 1 105 ? -15.442 7.968 20.927 1.00 89.94 105 ILE A CA 1
ATOM 785 C C . ILE A 1 105 ? -16.951 7.941 21.143 1.00 89.94 105 ILE A C 1
ATOM 787 O O . ILE A 1 105 ? -17.434 8.431 22.157 1.00 89.94 105 ILE A O 1
ATOM 791 N N . ARG A 1 106 ? -17.698 7.368 20.198 1.00 90.25 106 ARG A N 1
ATOM 792 C CA . ARG A 1 106 ? -19.146 7.156 20.327 1.00 90.25 106 ARG A CA 1
ATOM 793 C C . ARG A 1 106 ? -19.510 5.960 21.210 1.00 90.25 106 ARG A C 1
ATOM 795 O O . ARG A 1 106 ? -20.675 5.587 21.251 1.00 90.25 106 ARG A O 1
ATOM 802 N N . GLU A 1 107 ? -18.524 5.336 21.855 1.00 89.88 107 GLU A N 1
ATOM 803 C CA . GLU A 1 107 ? -18.671 4.133 22.685 1.00 89.88 107 GLU A CA 1
ATOM 804 C C . GLU A 1 107 ? -19.283 2.924 21.948 1.00 89.88 107 GLU A C 1
ATOM 806 O O . GLU A 1 107 ? -19.631 1.920 22.565 1.00 89.88 107 GLU A O 1
ATOM 811 N N . GLU A 1 108 ? -19.346 2.946 20.611 1.00 89.44 108 GLU A N 1
ATOM 812 C CA . GLU A 1 108 ? -19.907 1.847 19.813 1.00 89.44 108 GLU A CA 1
ATOM 813 C C . GLU A 1 108 ? -19.065 0.571 19.955 1.00 89.44 108 GLU A C 1
ATOM 815 O O . GLU A 1 108 ? -19.601 -0.536 20.009 1.00 89.44 108 GLU A O 1
ATOM 820 N N . LEU A 1 109 ? -17.737 0.712 20.060 1.00 87.69 109 LEU A N 1
ATOM 821 C CA . LEU A 1 109 ? -16.837 -0.427 20.278 1.00 87.69 109 LEU A CA 1
ATOM 822 C C . LEU A 1 109 ? -17.052 -1.087 21.645 1.00 87.69 109 LEU A C 1
ATOM 824 O O . LEU A 1 109 ? -16.907 -2.304 21.758 1.00 87.69 109 LEU A O 1
ATOM 828 N N . ASP A 1 110 ? -17.394 -0.299 22.663 1.00 87.06 110 ASP A N 1
ATOM 829 C CA . ASP A 1 110 ? -17.630 -0.798 24.018 1.00 87.06 110 ASP A CA 1
ATOM 830 C C . ASP A 1 110 ? -19.040 -1.398 24.124 1.00 87.06 110 ASP A C 1
ATOM 832 O O . ASP A 1 110 ? -19.218 -2.464 24.714 1.00 87.06 110 ASP A O 1
ATOM 836 N N . ALA A 1 111 ? -20.021 -0.812 23.431 1.00 89.56 111 ALA A N 1
ATOM 837 C CA . ALA A 1 111 ? -21.354 -1.385 23.278 1.00 89.56 111 ALA A CA 1
ATOM 838 C C . ALA A 1 111 ? -21.316 -2.780 22.627 1.00 89.56 111 ALA A C 1
ATOM 840 O O . ALA A 1 111 ? -21.989 -3.697 23.098 1.00 89.56 111 ALA A O 1
ATOM 841 N N . LEU A 1 112 ? -20.487 -2.982 21.594 1.00 87.44 112 LEU A N 1
ATOM 842 C CA . LEU A 1 112 ? -20.290 -4.307 20.990 1.00 87.44 112 LEU A CA 1
ATOM 843 C C . LEU A 1 112 ? -19.771 -5.334 22.006 1.00 87.44 112 LEU A C 1
ATOM 845 O O . LEU A 1 112 ? -20.266 -6.461 22.037 1.00 87.44 112 LEU A O 1
ATOM 849 N N . GLN A 1 113 ? -18.836 -4.941 22.876 1.00 86.19 113 GLN A N 1
ATOM 850 C CA . GLN A 1 113 ? -18.307 -5.829 23.914 1.00 86.19 113 GLN A CA 1
ATOM 851 C C . GLN A 1 113 ? -19.377 -6.206 24.947 1.00 86.19 113 GLN A C 1
ATOM 853 O O . GLN A 1 113 ? -19.448 -7.369 25.345 1.00 86.19 113 GLN A O 1
ATOM 858 N N . VAL A 1 114 ? -20.245 -5.264 25.334 1.00 90.12 114 VAL A N 1
ATOM 859 C CA . VAL A 1 114 ? -21.379 -5.524 26.243 1.00 90.12 114 VAL A CA 1
ATOM 860 C C . VAL A 1 114 ? -22.400 -6.476 25.612 1.00 90.12 114 VAL A C 1
ATOM 862 O O . VAL A 1 114 ? -22.957 -7.328 26.299 1.00 90.12 114 VAL A O 1
ATOM 865 N N . LEU A 1 115 ? -22.595 -6.396 24.293 1.00 88.75 115 LEU A N 1
ATOM 866 C CA . LEU A 1 115 ? -23.441 -7.319 23.528 1.00 88.75 115 LEU A CA 1
ATOM 867 C C . LEU A 1 115 ? -22.805 -8.709 23.320 1.00 88.75 115 LEU A C 1
ATOM 869 O O . LEU A 1 115 ? -23.393 -9.560 22.654 1.00 88.75 115 LEU A O 1
ATOM 873 N N . GLY A 1 116 ? -21.609 -8.959 23.866 1.00 83.25 116 GLY A N 1
ATOM 874 C CA . GLY A 1 116 ? -20.882 -10.221 23.706 1.00 83.25 116 GLY A CA 1
ATOM 875 C C . GLY A 1 116 ? -20.253 -10.402 22.321 1.00 83.25 116 GLY A C 1
ATOM 876 O O . GLY A 1 116 ? -19.855 -11.511 21.961 1.00 83.25 116 GLY A O 1
ATOM 877 N N . VAL A 1 117 ? -20.159 -9.329 21.532 1.00 84.06 117 VAL A N 1
ATOM 878 C CA . VAL A 1 117 ? -19.594 -9.335 20.183 1.00 84.06 117 VAL A CA 1
ATOM 879 C C . VAL A 1 117 ? -18.152 -8.836 20.228 1.00 84.06 117 VAL A C 1
ATOM 881 O O . VAL A 1 117 ? -17.888 -7.706 20.628 1.00 84.06 117 VAL A O 1
ATOM 884 N N . ASP A 1 118 ? -17.200 -9.657 19.776 1.00 83.00 118 ASP A N 1
ATOM 885 C CA . ASP A 1 118 ? -15.787 -9.264 19.727 1.00 83.00 118 ASP A CA 1
ATOM 886 C C . ASP A 1 118 ? -15.534 -8.243 18.589 1.00 83.00 118 ASP A C 1
ATOM 888 O O . ASP A 1 118 ? -15.618 -8.608 17.405 1.00 83.00 118 ASP A O 1
ATOM 892 N N . PRO A 1 119 ? -15.192 -6.973 18.903 1.00 81.62 119 PRO A N 1
ATOM 893 C CA . PRO A 1 119 ? -14.956 -5.939 17.897 1.00 81.62 119 PRO A CA 1
ATOM 894 C C . PRO A 1 119 ? -13.714 -6.224 17.045 1.00 81.62 119 PRO A C 1
ATOM 896 O O . PRO A 1 119 ? -13.660 -5.818 15.885 1.00 81.62 119 PRO A O 1
ATOM 899 N N . VAL A 1 120 ? -12.725 -6.960 17.571 1.00 82.50 120 VAL A N 1
ATOM 900 C CA . VAL A 1 120 ? -11.529 -7.331 16.801 1.00 82.50 120 VAL A CA 1
ATOM 901 C C . VAL A 1 120 ? -11.921 -8.290 15.686 1.00 82.50 120 VAL A C 1
ATOM 903 O O . VAL A 1 120 ? -11.531 -8.107 14.532 1.00 82.50 120 VAL A O 1
ATOM 906 N N . LYS A 1 121 ? -12.747 -9.286 16.014 1.00 78.56 121 LYS A N 1
ATOM 907 C CA . LYS A 1 121 ? -13.246 -10.244 15.031 1.00 78.56 121 LYS A CA 1
ATOM 908 C C . LYS A 1 121 ? -14.103 -9.549 13.978 1.00 78.56 121 LYS A C 1
ATOM 910 O O . LYS A 1 121 ? -13.877 -9.761 12.796 1.00 78.56 121 LYS A O 1
ATOM 915 N N . ASN A 1 122 ? -15.048 -8.710 14.397 1.00 79.19 122 ASN A N 1
ATOM 916 C CA . ASN A 1 122 ? -16.046 -8.142 13.491 1.00 79.19 122 ASN A CA 1
ATOM 917 C C . ASN A 1 122 ? -15.597 -6.936 12.674 1.00 79.19 122 ASN A C 1
ATOM 919 O O . ASN A 1 122 ? -16.112 -6.784 11.577 1.00 79.19 122 ASN A O 1
ATOM 923 N N . LEU A 1 123 ? -14.649 -6.130 13.155 1.00 83.25 123 LEU A N 1
ATOM 924 C CA . LEU A 1 123 ? -14.241 -4.897 12.471 1.00 83.25 123 LEU A CA 1
ATOM 925 C C . LEU A 1 123 ? -12.800 -4.958 11.953 1.00 83.25 123 LEU A C 1
ATOM 927 O O . LEU A 1 123 ? -12.513 -4.485 10.855 1.00 83.25 123 LEU A O 1
ATOM 931 N N . VAL A 1 124 ? -11.872 -5.535 12.727 1.00 85.50 124 VAL A N 1
ATOM 932 C CA . VAL A 1 124 ? -10.433 -5.503 12.400 1.00 85.50 124 VAL A CA 1
ATOM 933 C C . VAL A 1 124 ? -10.064 -6.578 11.378 1.00 85.50 124 VAL A C 1
ATOM 935 O O . VAL A 1 124 ? -9.351 -6.293 10.418 1.00 85.50 124 VAL A O 1
ATOM 938 N N . VAL A 1 125 ? -10.567 -7.805 11.541 1.00 85.25 125 VAL A N 1
ATOM 939 C CA . VAL A 1 125 ? -10.305 -8.920 10.610 1.00 85.25 125 VAL A CA 1
ATOM 940 C C . VAL A 1 125 ? -10.778 -8.638 9.171 1.00 85.25 125 VAL A C 1
ATOM 942 O O . VAL A 1 125 ? -9.961 -8.818 8.264 1.00 85.25 125 VAL A O 1
ATOM 945 N N . PRO A 1 126 ? -12.023 -8.180 8.901 1.00 84.25 126 PRO A N 1
ATOM 946 C CA . PRO A 1 126 ? -12.436 -7.870 7.528 1.00 84.25 126 PRO A CA 1
ATOM 947 C C . PRO A 1 126 ? -11.554 -6.810 6.871 1.00 84.25 126 PRO A C 1
ATOM 949 O O . PRO A 1 126 ? -11.197 -6.957 5.705 1.00 84.25 126 PRO A O 1
ATOM 952 N N . ARG A 1 127 ? -11.154 -5.773 7.618 1.00 88.25 127 ARG A N 1
ATOM 953 C CA . ARG A 1 127 ? -10.282 -4.698 7.115 1.00 88.25 127 ARG A CA 1
ATOM 954 C C . ARG A 1 127 ? -8.877 -5.195 6.806 1.00 88.25 127 ARG A C 1
ATOM 956 O O . ARG A 1 127 ? -8.310 -4.817 5.787 1.00 88.25 127 ARG A O 1
ATOM 963 N N . PHE A 1 128 ? -8.341 -6.068 7.655 1.00 88.06 128 PHE A N 1
ATOM 964 C CA . PHE A 1 128 ? -7.055 -6.724 7.438 1.00 88.06 128 PHE A CA 1
ATOM 965 C C . PHE A 1 128 ? -7.039 -7.535 6.140 1.00 88.06 128 PHE A C 1
ATOM 967 O O . PHE A 1 128 ? -6.152 -7.351 5.309 1.00 88.06 128 PHE A O 1
ATOM 974 N N . LEU A 1 129 ? -8.049 -8.382 5.931 1.00 86.38 129 LEU A N 1
ATOM 975 C CA . LEU A 1 129 ? -8.172 -9.181 4.710 1.00 86.38 129 LEU A CA 1
ATOM 976 C C . LEU A 1 129 ? -8.408 -8.307 3.473 1.00 86.38 129 LEU A C 1
ATOM 978 O O . LEU A 1 129 ? -7.807 -8.559 2.429 1.00 86.38 129 LEU A O 1
ATOM 982 N N . ALA A 1 130 ? -9.257 -7.281 3.587 1.00 87.50 130 ALA A N 1
ATOM 983 C CA . ALA A 1 130 ? -9.550 -6.373 2.485 1.00 87.50 130 ALA A CA 1
ATOM 984 C C . ALA A 1 130 ? -8.290 -5.627 2.037 1.00 87.50 130 ALA A C 1
ATOM 986 O O . ALA A 1 130 ? -7.959 -5.661 0.857 1.00 87.50 130 ALA A O 1
ATOM 987 N N . LEU A 1 131 ? -7.543 -5.020 2.964 1.00 89.38 131 LEU A N 1
ATOM 988 C CA . LEU A 1 131 ? -6.334 -4.271 2.622 1.00 89.38 131 LEU A CA 1
ATOM 989 C C . LEU A 1 131 ? -5.218 -5.150 2.057 1.00 89.38 131 LEU A C 1
ATOM 991 O O . LEU A 1 131 ? -4.572 -4.720 1.111 1.00 89.38 131 LEU A O 1
ATOM 995 N N . MET A 1 132 ? -5.017 -6.369 2.572 1.00 90.19 132 MET A N 1
ATOM 996 C CA . MET A 1 132 ? -4.032 -7.299 2.001 1.00 90.19 132 MET A CA 1
ATOM 997 C C . MET A 1 132 ? -4.325 -7.640 0.538 1.00 90.19 132 MET A C 1
ATOM 999 O O . MET A 1 132 ? -3.412 -7.698 -0.280 1.00 90.19 132 MET A O 1
ATOM 1003 N N . LEU A 1 133 ? -5.595 -7.881 0.204 1.00 89.62 133 LEU A N 1
ATOM 1004 C CA . LEU A 1 133 ? -5.987 -8.192 -1.170 1.00 89.62 133 LEU A CA 1
ATOM 1005 C C . LEU A 1 133 ? -5.938 -6.954 -2.066 1.00 89.62 133 LEU A C 1
ATOM 1007 O O . LEU A 1 133 ? -5.511 -7.045 -3.214 1.00 89.62 133 LEU A O 1
ATOM 1011 N N . VAL A 1 134 ? -6.351 -5.797 -1.547 1.00 91.00 134 VAL A N 1
ATOM 1012 C CA . VAL A 1 134 ? -6.347 -4.538 -2.296 1.00 91.00 134 VAL A CA 1
ATOM 1013 C C . VAL A 1 134 ? -4.923 -4.082 -2.625 1.00 91.00 134 VAL A C 1
ATOM 1015 O O . VAL A 1 134 ? -4.695 -3.724 -3.775 1.00 91.00 134 VAL A O 1
ATOM 1018 N N . THR A 1 135 ? -3.962 -4.139 -1.692 1.00 90.81 135 THR A N 1
ATOM 1019 C CA . THR A 1 135 ? -2.556 -3.789 -1.995 1.00 90.81 135 THR A CA 1
ATOM 1020 C C . THR A 1 135 ? -1.954 -4.721 -3.039 1.00 90.81 135 THR A C 1
ATOM 1022 O O . THR A 1 135 ? -1.338 -4.262 -3.992 1.00 90.81 135 THR A O 1
ATOM 1025 N N . GLY A 1 136 ? -2.183 -6.033 -2.927 1.00 90.75 136 GLY A N 1
ATOM 1026 C CA . GLY A 1 136 ? -1.692 -6.988 -3.924 1.00 90.75 136 GLY A CA 1
ATOM 1027 C C . GLY A 1 136 ? -2.226 -6.708 -5.337 1.00 90.75 136 GLY A C 1
ATOM 1028 O O . GLY A 1 136 ? -1.493 -6.826 -6.316 1.00 90.75 136 GLY A O 1
ATOM 1029 N N . LEU A 1 137 ? -3.492 -6.292 -5.456 1.00 90.94 137 LEU A N 1
ATOM 1030 C CA . LEU A 1 137 ? -4.089 -5.902 -6.738 1.00 90.94 137 LEU A CA 1
ATOM 1031 C C . LEU A 1 137 ? -3.593 -4.536 -7.230 1.00 90.94 137 LEU A C 1
ATOM 1033 O O . LEU A 1 137 ? -3.373 -4.358 -8.431 1.00 90.94 137 LEU A O 1
ATOM 1037 N N . PHE A 1 138 ? -3.410 -3.576 -6.322 1.00 91.81 138 PHE A N 1
ATOM 1038 C CA . PHE A 1 138 ? -2.892 -2.256 -6.661 1.00 91.81 138 PHE A CA 1
ATOM 1039 C C . PHE A 1 138 ? -1.417 -2.266 -7.047 1.00 91.81 138 PHE A C 1
ATOM 1041 O O . PHE A 1 138 ? -1.024 -1.415 -7.838 1.00 91.81 138 PHE A O 1
ATOM 1048 N N . ASP A 1 139 ? -0.632 -3.254 -6.620 1.00 91.75 139 ASP A N 1
ATOM 1049 C CA . ASP A 1 139 ? 0.742 -3.430 -7.094 1.00 91.75 139 ASP A CA 1
ATOM 1050 C C . ASP A 1 139 ? 0.795 -3.587 -8.619 1.00 91.75 139 ASP A C 1
ATOM 1052 O O . ASP A 1 139 ? 1.507 -2.861 -9.304 1.00 91.75 139 ASP A O 1
ATOM 1056 N N . ILE A 1 140 ? -0.049 -4.452 -9.192 1.00 90.69 140 ILE A N 1
ATOM 1057 C CA . ILE A 1 140 ? -0.120 -4.641 -10.651 1.00 90.69 140 ILE A CA 1
ATOM 1058 C C . ILE A 1 140 ? -0.490 -3.326 -11.345 1.00 90.69 140 ILE A C 1
ATOM 1060 O O . ILE A 1 140 ? 0.079 -2.970 -12.378 1.00 90.69 140 ILE A O 1
ATOM 1064 N N . TYR A 1 141 ? -1.427 -2.581 -10.763 1.00 91.12 141 TYR A N 1
ATOM 1065 C CA . TYR A 1 141 ? -1.815 -1.269 -11.262 1.00 91.12 141 TYR A CA 1
ATOM 1066 C C . TYR A 1 141 ? -0.635 -0.284 -11.204 1.00 91.12 141 TYR A C 1
ATOM 1068 O O . TYR A 1 141 ? -0.306 0.343 -12.210 1.00 91.12 141 TYR A O 1
ATOM 1076 N N . ALA A 1 142 ? 0.060 -0.199 -10.071 1.00 91.00 142 ALA A N 1
ATOM 1077 C CA . ALA A 1 142 ? 1.243 0.629 -9.885 1.00 91.00 142 ALA A CA 1
ATOM 1078 C C . ALA A 1 142 ? 2.340 0.276 -10.903 1.00 91.00 142 ALA A C 1
ATOM 1080 O O . ALA A 1 142 ? 2.885 1.168 -11.547 1.00 91.00 142 ALA A O 1
ATOM 1081 N N . LEU A 1 143 ? 2.601 -1.008 -11.145 1.00 90.31 143 LEU A N 1
ATOM 1082 C CA . LEU A 1 143 ? 3.573 -1.459 -12.141 1.00 90.31 143 LEU A CA 1
ATOM 1083 C C . LEU A 1 143 ? 3.241 -0.958 -13.551 1.00 90.31 143 LEU A C 1
ATOM 1085 O O . LEU A 1 143 ? 4.116 -0.420 -14.229 1.00 90.31 143 LEU A O 1
ATOM 1089 N N . LEU A 1 144 ? 1.981 -1.068 -13.984 1.00 90.06 144 LEU A N 1
ATOM 1090 C CA . LEU A 1 144 ? 1.551 -0.607 -15.310 1.00 90.06 144 LEU A CA 1
ATOM 1091 C C . LEU A 1 144 ? 1.770 0.903 -15.496 1.00 90.06 144 LEU A C 1
ATOM 1093 O O . LEU A 1 144 ? 2.344 1.333 -16.500 1.00 90.06 144 LEU A O 1
ATOM 1097 N N . PHE A 1 145 ? 1.360 1.712 -14.519 1.00 89.81 145 PHE A N 1
ATOM 1098 C CA . PHE A 1 145 ? 1.531 3.168 -14.578 1.00 89.81 145 PHE A CA 1
ATOM 1099 C C . PHE A 1 145 ? 2.983 3.609 -14.353 1.00 89.81 145 PHE A C 1
ATOM 1101 O O . PHE A 1 145 ? 3.425 4.602 -14.931 1.00 89.81 145 PHE A O 1
ATOM 1108 N N . GLY A 1 146 ? 3.754 2.845 -13.581 1.00 87.19 146 GLY A N 1
ATOM 1109 C CA . GLY A 1 146 ? 5.189 3.045 -13.414 1.00 87.19 146 GLY A CA 1
ATOM 1110 C C . GLY A 1 146 ? 5.921 2.891 -14.742 1.00 87.19 146 GLY A C 1
ATOM 1111 O O . GLY A 1 146 ? 6.646 3.799 -15.147 1.00 87.19 146 GLY A O 1
ATOM 1112 N N . ILE A 1 147 ? 5.656 1.801 -15.475 1.00 88.44 147 ILE A N 1
ATOM 1113 C CA . ILE A 1 147 ? 6.217 1.561 -16.816 1.00 88.44 147 ILE A CA 1
ATOM 1114 C C . ILE A 1 147 ? 5.873 2.711 -17.763 1.00 88.44 147 ILE A C 1
ATOM 1116 O O . ILE A 1 147 ? 6.743 3.168 -18.504 1.00 88.44 147 ILE A O 1
ATOM 1120 N N . PHE A 1 148 ? 4.643 3.230 -17.705 1.00 88.44 148 PHE A N 1
ATOM 1121 C CA . PHE A 1 148 ? 4.257 4.399 -18.495 1.00 88.44 148 PHE A CA 1
ATOM 1122 C C . PHE A 1 148 ? 5.142 5.619 -18.188 1.00 88.44 148 PHE A C 1
ATOM 1124 O O . PHE A 1 148 ? 5.636 6.265 -19.111 1.00 88.44 148 PHE A O 1
ATOM 1131 N N . GLY A 1 149 ? 5.434 5.889 -16.911 1.00 85.44 149 GLY A N 1
ATOM 1132 C CA . GLY A 1 149 ? 6.393 6.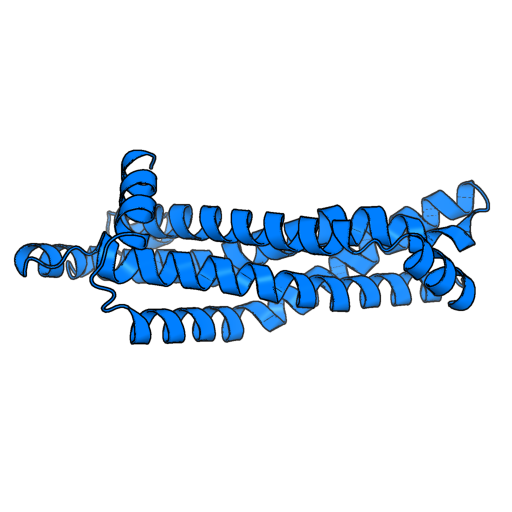925 -16.510 1.00 85.44 149 GLY A CA 1
ATOM 1133 C C . GLY A 1 149 ? 7.803 6.704 -17.080 1.00 85.44 149 GLY A C 1
ATOM 1134 O O . GLY A 1 149 ? 8.425 7.648 -17.569 1.00 85.44 149 GLY A O 1
ATOM 1135 N N . GLY A 1 150 ? 8.289 5.459 -17.099 1.00 84.62 150 GLY A N 1
ATOM 1136 C CA . GLY A 1 150 ? 9.582 5.098 -17.699 1.00 84.62 150 GLY A CA 1
ATOM 1137 C C . GLY A 1 150 ? 9.630 5.279 -19.222 1.00 84.62 150 GLY A C 1
ATOM 1138 O O . GLY A 1 150 ? 10.615 5.780 -19.769 1.00 84.62 150 GLY A O 1
ATOM 1139 N N . VAL A 1 151 ? 8.540 4.946 -19.916 1.00 86.38 151 VAL A N 1
ATOM 1140 C CA . VAL A 1 151 ? 8.385 5.180 -21.362 1.00 86.38 151 VAL A CA 1
ATOM 1141 C C . VAL A 1 151 ? 8.415 6.678 -21.676 1.00 86.38 151 VAL A C 1
ATOM 1143 O O . VAL A 1 151 ? 9.103 7.105 -22.599 1.00 86.38 151 VAL A O 1
ATOM 1146 N N . VAL A 1 152 ? 7.743 7.509 -20.878 1.00 87.06 152 VAL A N 1
ATOM 1147 C CA . VAL A 1 152 ? 7.807 8.969 -21.055 1.00 87.06 152 VAL A CA 1
ATOM 1148 C C . VAL A 1 152 ? 9.231 9.486 -20.817 1.00 87.06 152 VAL A C 1
ATOM 1150 O O . VAL A 1 152 ? 9.720 10.303 -21.594 1.00 87.06 152 VAL A O 1
ATOM 1153 N N . ALA A 1 153 ? 9.941 8.975 -19.808 1.00 84.00 153 ALA A N 1
ATOM 1154 C CA . ALA A 1 153 ? 11.327 9.368 -19.546 1.00 84.00 153 ALA A CA 1
ATOM 1155 C C . ALA A 1 153 ? 12.278 9.005 -20.700 1.00 84.00 153 ALA A C 1
ATOM 1157 O O . ALA A 1 153 ? 13.142 9.808 -21.058 1.00 84.00 153 ALA A O 1
ATOM 1158 N N . THR A 1 154 ? 12.112 7.832 -21.320 1.00 83.56 154 THR A N 1
ATOM 1159 C CA . THR A 1 154 ? 12.926 7.434 -22.486 1.00 83.56 154 THR A CA 1
ATOM 1160 C C . THR A 1 154 ? 12.682 8.318 -23.705 1.00 83.56 154 THR A C 1
ATOM 1162 O O . THR A 1 154 ? 13.646 8.720 -24.357 1.00 83.56 154 THR A O 1
ATOM 1165 N N . LEU A 1 155 ? 11.429 8.709 -23.957 1.00 84.88 155 LEU A N 1
ATOM 1166 C CA . LEU A 1 155 ? 11.085 9.658 -25.019 1.00 84.88 155 LEU A CA 1
ATOM 1167 C C . LEU A 1 155 ? 11.716 11.038 -24.794 1.00 84.88 155 LEU A C 1
ATOM 1169 O O . LEU A 1 155 ? 12.248 11.626 -25.732 1.00 84.88 155 LEU A O 1
ATOM 1173 N N . VAL A 1 156 ? 11.709 11.537 -23.554 1.00 85.44 156 VAL A N 1
ATOM 1174 C CA . VAL A 1 156 ? 12.326 12.830 -23.203 1.00 85.44 156 VAL A CA 1
ATOM 1175 C C . VAL A 1 156 ? 13.843 12.818 -23.416 1.00 85.44 156 VAL A C 1
ATOM 1177 O O . VAL A 1 156 ? 14.411 13.826 -23.824 1.00 85.44 156 VAL A O 1
ATOM 1180 N N . ASN A 1 157 ? 14.499 11.675 -23.200 1.00 80.19 157 ASN A N 1
ATOM 1181 C CA . ASN A 1 157 ? 15.939 11.511 -23.425 1.00 80.19 157 ASN A CA 1
ATOM 1182 C C . ASN A 1 157 ? 16.305 11.215 -24.894 1.00 80.19 157 ASN A C 1
ATOM 1184 O O . ASN A 1 157 ? 17.472 10.973 -25.192 1.00 80.19 157 ASN A O 1
ATOM 1188 N N . GLY A 1 158 ? 15.336 11.219 -25.819 1.00 76.38 158 GLY A N 1
ATOM 1189 C CA . GLY A 1 158 ? 15.579 10.981 -27.246 1.00 76.38 158 GLY A CA 1
ATOM 1190 C C . GLY A 1 158 ? 15.973 9.539 -27.586 1.00 76.38 158 GLY A C 1
ATOM 1191 O O . GLY A 1 158 ? 16.517 9.287 -28.661 1.00 76.38 158 GLY A O 1
ATOM 1192 N N . ALA A 1 159 ? 15.716 8.591 -26.682 1.00 76.50 159 ALA A N 1
ATOM 1193 C CA . ALA A 1 159 ? 16.068 7.191 -26.863 1.00 76.50 159 ALA A CA 1
ATOM 1194 C C . ALA A 1 159 ? 15.012 6.447 -27.701 1.00 76.50 159 ALA A C 1
ATOM 1196 O O . ALA A 1 159 ? 13.810 6.653 -27.502 1.00 76.50 159 ALA A O 1
ATOM 1197 N N . PRO A 1 160 ? 15.413 5.532 -28.599 1.00 80.31 160 PRO A N 1
ATOM 1198 C CA . PRO A 1 160 ? 14.460 4.682 -29.297 1.00 80.31 160 PRO A CA 1
ATOM 1199 C C . PRO A 1 160 ? 13.755 3.723 -28.320 1.00 80.31 160 PRO A C 1
ATOM 1201 O O . PRO A 1 160 ? 14.377 3.071 -27.484 1.00 80.31 160 PRO A O 1
ATOM 1204 N N . LEU A 1 161 ? 12.434 3.586 -28.467 1.00 80.75 161 LEU A N 1
ATOM 1205 C CA . LEU A 1 161 ? 11.608 2.706 -27.627 1.00 80.75 161 LEU A CA 1
ATOM 1206 C C . LEU A 1 161 ? 11.871 1.208 -27.864 1.00 80.75 161 LEU A C 1
ATOM 1208 O O . LEU A 1 161 ? 11.569 0.384 -27.003 1.00 80.75 161 LEU A O 1
ATOM 1212 N N . GLY A 1 162 ? 12.426 0.837 -29.022 1.00 83.25 162 GLY A N 1
ATOM 1213 C CA . GLY A 1 162 ? 12.712 -0.559 -29.374 1.00 83.25 162 GLY A CA 1
ATOM 1214 C C . GLY A 1 162 ? 13.669 -1.239 -28.383 1.00 83.25 162 GLY A C 1
ATOM 1215 O O . GLY A 1 162 ? 13.280 -2.231 -27.763 1.00 83.25 162 GLY A O 1
ATOM 1216 N N . PRO A 1 163 ? 14.886 -0.697 -28.172 1.00 83.56 163 PRO A N 1
ATOM 1217 C CA . PRO A 1 163 ? 15.827 -1.206 -27.172 1.00 83.56 163 PRO A CA 1
ATOM 1218 C C . PRO A 1 163 ? 15.286 -1.199 -25.739 1.00 83.56 163 PRO A C 1
ATOM 1220 O O . PRO A 1 163 ? 15.567 -2.128 -24.978 1.00 83.56 163 PRO A O 1
ATOM 1223 N N . PHE A 1 164 ? 14.460 -0.209 -25.381 1.00 82.94 164 PHE A N 1
ATOM 1224 C CA . PHE A 1 164 ? 13.799 -0.165 -24.076 1.00 82.94 164 PHE A CA 1
ATOM 1225 C C . PHE A 1 164 ? 12.918 -1.400 -23.858 1.00 82.94 164 PHE A C 1
ATOM 1227 O O . PHE A 1 164 ? 13.117 -2.122 -22.886 1.00 82.94 164 PHE A O 1
ATOM 1234 N N . TRP A 1 165 ? 12.003 -1.704 -24.784 1.00 85.94 165 TRP A N 1
ATOM 1235 C CA . TRP A 1 165 ? 11.138 -2.881 -24.660 1.00 85.94 165 TRP A CA 1
ATOM 1236 C C . TRP A 1 165 ? 11.919 -4.194 -24.746 1.00 85.94 165 TRP A C 1
ATOM 1238 O O . TRP A 1 165 ? 11.649 -5.116 -23.979 1.00 85.94 165 TRP A O 1
ATOM 1248 N N . ALA A 1 166 ? 12.927 -4.278 -25.617 1.00 87.00 166 ALA A N 1
ATOM 1249 C CA . ALA A 1 166 ? 13.765 -5.471 -25.732 1.00 87.00 166 ALA A CA 1
ATOM 1250 C C . ALA A 1 166 ? 14.504 -5.784 -24.419 1.00 87.00 166 ALA A C 1
ATOM 1252 O O . ALA A 1 166 ? 14.518 -6.930 -23.964 1.00 87.00 166 ALA A O 1
ATOM 1253 N N . THR A 1 167 ? 15.086 -4.768 -23.776 1.00 84.69 167 THR A N 1
ATOM 1254 C CA . THR A 1 167 ? 15.792 -4.932 -22.495 1.00 84.69 167 THR A CA 1
ATOM 1255 C C . THR A 1 167 ? 14.841 -5.101 -21.318 1.00 84.69 167 THR A C 1
ATOM 1257 O O . THR A 1 167 ? 15.156 -5.838 -20.385 1.00 84.69 167 THR A O 1
ATOM 1260 N N . PHE A 1 168 ? 13.657 -4.495 -21.384 1.00 85.25 168 PHE A N 1
ATOM 1261 C CA . PHE A 1 168 ? 12.590 -4.691 -20.413 1.00 85.25 168 PHE A CA 1
ATOM 1262 C C . PHE A 1 168 ? 12.119 -6.153 -20.395 1.00 85.25 168 PHE A C 1
ATOM 1264 O O . PHE A 1 168 ? 12.211 -6.805 -19.361 1.00 85.25 168 PHE A O 1
ATOM 1271 N N . PHE A 1 169 ? 11.709 -6.723 -21.533 1.00 84.50 169 PHE A N 1
ATOM 1272 C CA . PHE A 1 169 ? 11.208 -8.104 -21.585 1.00 84.50 169 PHE A CA 1
ATOM 1273 C C . PHE A 1 169 ? 12.282 -9.165 -21.325 1.00 84.50 169 PHE A C 1
ATOM 1275 O O . PHE A 1 169 ? 11.963 -10.233 -20.816 1.00 84.50 169 PHE A O 1
ATOM 1282 N N . THR A 1 170 ? 13.549 -8.885 -21.642 1.00 85.38 170 THR A N 1
ATOM 1283 C CA . THR A 1 170 ? 14.649 -9.818 -21.338 1.00 85.38 170 THR A CA 1
ATOM 1284 C C . THR A 1 170 ? 15.042 -9.831 -19.863 1.00 85.38 170 THR A C 1
ATOM 1286 O O . THR A 1 170 ? 15.546 -10.847 -19.395 1.00 85.38 170 THR A O 1
ATOM 1289 N N . ASN A 1 171 ? 14.822 -8.737 -19.124 1.00 83.50 171 ASN A N 1
ATOM 1290 C CA . ASN A 1 171 ? 15.111 -8.672 -17.685 1.00 83.50 171 ASN A CA 1
ATOM 1291 C C . ASN A 1 171 ? 13.874 -8.910 -16.810 1.00 83.50 171 ASN A C 1
ATOM 1293 O O . ASN A 1 171 ? 14.024 -9.252 -15.639 1.00 83.50 171 ASN A O 1
ATOM 1297 N N . ALA A 1 172 ? 12.665 -8.729 -17.345 1.00 82.56 172 ALA A N 1
ATOM 1298 C CA . ALA A 1 172 ? 11.424 -8.971 -16.623 1.00 82.56 172 ALA A CA 1
ATOM 1299 C C . ALA A 1 172 ? 11.252 -10.469 -16.345 1.00 82.56 172 ALA A C 1
ATOM 1301 O O . ALA A 1 172 ? 10.927 -11.253 -17.236 1.00 82.56 172 ALA A O 1
ATOM 1302 N N . SER A 1 173 ? 11.447 -10.865 -15.087 1.00 85.00 173 SER A N 1
ATOM 1303 C CA . SER A 1 173 ? 11.179 -12.227 -14.630 1.00 85.00 173 SER A CA 1
ATOM 1304 C C . SER A 1 173 ? 9.811 -12.325 -13.965 1.00 85.00 173 SER A C 1
ATOM 1306 O O . SER A 1 173 ? 9.402 -11.452 -13.197 1.00 85.00 173 SER A O 1
ATOM 1308 N N . THR A 1 174 ? 9.125 -13.451 -14.165 1.00 82.62 174 THR A N 1
ATOM 1309 C CA . THR A 1 174 ? 7.890 -13.773 -13.437 1.00 82.62 174 THR A CA 1
ATOM 1310 C C . THR A 1 174 ? 8.135 -13.853 -11.927 1.00 82.62 174 THR A C 1
ATOM 1312 O O . THR A 1 174 ? 7.243 -13.541 -11.142 1.00 82.62 174 THR A O 1
ATOM 1315 N N . THR A 1 175 ? 9.352 -14.217 -11.502 1.00 85.25 175 THR A N 1
ATOM 1316 C CA . THR A 1 175 ? 9.736 -14.242 -10.081 1.00 85.25 175 THR A CA 1
ATOM 1317 C C . THR A 1 175 ? 9.712 -12.857 -9.449 1.00 85.25 175 THR A C 1
ATOM 1319 O O . THR A 1 175 ? 9.365 -12.733 -8.279 1.00 85.25 175 THR A O 1
ATOM 1322 N N . ASP A 1 176 ? 10.045 -11.819 -10.216 1.00 83.94 176 ASP A N 1
ATOM 1323 C CA . ASP A 1 176 ? 10.086 -10.445 -9.717 1.00 83.94 176 ASP A CA 1
ATOM 1324 C C . ASP A 1 176 ? 8.674 -9.902 -9.519 1.00 83.94 176 ASP A C 1
ATOM 1326 O O . ASP A 1 176 ? 8.402 -9.255 -8.512 1.00 83.94 176 ASP A O 1
ATOM 1330 N N . LEU A 1 177 ? 7.761 -10.249 -10.431 1.00 85.62 177 LEU A N 1
ATOM 1331 C CA . LEU A 1 177 ? 6.343 -9.922 -10.312 1.00 85.62 177 LEU A CA 1
ATOM 1332 C C . LEU A 1 177 ? 5.724 -10.577 -9.069 1.00 85.62 177 LEU A C 1
ATOM 1334 O O . LEU A 1 177 ? 5.110 -9.900 -8.250 1.00 85.62 177 LEU A O 1
ATOM 1338 N N . TRP A 1 178 ? 5.916 -11.887 -8.891 1.00 87.88 178 TRP A N 1
ATOM 1339 C CA . TRP A 1 178 ? 5.399 -12.592 -7.713 1.00 87.88 178 TRP A CA 1
ATOM 1340 C C . TRP A 1 178 ? 6.043 -12.107 -6.413 1.00 87.88 178 TRP A C 1
ATOM 1342 O O . TRP A 1 178 ? 5.359 -11.995 -5.396 1.00 87.88 178 TRP A O 1
ATOM 1352 N N . GLY A 1 179 ? 7.340 -11.787 -6.441 1.00 88.25 179 GLY A N 1
ATOM 1353 C CA . GLY A 1 179 ? 8.040 -11.189 -5.308 1.00 88.25 179 GLY A CA 1
ATOM 1354 C C . GLY A 1 179 ? 7.469 -9.823 -4.924 1.00 88.25 179 GLY A C 1
ATOM 1355 O O . GLY A 1 179 ? 7.271 -9.564 -3.738 1.00 88.25 179 GLY A O 1
ATOM 1356 N N . SER A 1 180 ? 7.158 -8.984 -5.916 1.00 88.88 180 SER A N 1
ATOM 1357 C CA . SER A 1 180 ? 6.518 -7.675 -5.739 1.00 88.88 180 SER A CA 1
ATOM 1358 C C . SER A 1 180 ? 5.148 -7.810 -5.071 1.00 88.88 180 SER A C 1
ATOM 1360 O O . SER A 1 180 ? 4.933 -7.267 -3.987 1.00 88.88 180 SER A O 1
ATOM 1362 N N . VAL A 1 181 ? 4.278 -8.658 -5.629 1.00 90.25 181 VAL A N 1
ATOM 1363 C CA . VAL A 1 181 ? 2.918 -8.883 -5.114 1.00 90.25 181 VAL A CA 1
ATOM 1364 C C . VAL A 1 181 ? 2.936 -9.453 -3.693 1.00 90.25 181 VAL A C 1
ATOM 1366 O O . VAL A 1 181 ? 2.134 -9.068 -2.839 1.00 90.25 181 VAL A O 1
ATOM 1369 N N . LEU A 1 182 ? 3.862 -10.369 -3.395 1.00 91.06 182 LEU A N 1
ATOM 1370 C CA . LEU A 1 182 ? 3.987 -10.926 -2.050 1.00 91.06 182 LEU A CA 1
ATOM 1371 C C . LEU A 1 182 ? 4.447 -9.856 -1.048 1.00 91.06 182 LEU A C 1
ATOM 1373 O O . LEU A 1 182 ? 3.870 -9.758 0.038 1.00 91.06 182 LEU A O 1
ATOM 1377 N N . LYS A 1 183 ? 5.427 -9.016 -1.414 1.00 91.31 183 LYS A N 1
ATOM 1378 C CA . LYS A 1 183 ? 5.872 -7.882 -0.585 1.00 91.31 183 LYS A CA 1
ATOM 1379 C C . LYS A 1 183 ? 4.722 -6.899 -0.319 1.00 91.31 183 LYS A C 1
ATOM 1381 O O . LYS A 1 183 ? 4.492 -6.549 0.838 1.00 91.31 183 LYS A O 1
ATOM 1386 N N . THR A 1 184 ? 3.970 -6.484 -1.340 1.00 91.69 184 THR A N 1
ATOM 1387 C CA . THR A 1 184 ? 2.851 -5.533 -1.178 1.00 91.69 184 THR A CA 1
ATOM 1388 C C . THR A 1 184 ? 1.697 -6.109 -0.373 1.00 91.69 184 THR A C 1
ATOM 1390 O O . THR A 1 184 ? 1.095 -5.404 0.441 1.00 91.69 184 THR A O 1
ATOM 1393 N N . THR A 1 185 ? 1.431 -7.408 -0.498 1.00 91.00 185 THR A N 1
ATOM 1394 C CA . THR A 1 185 ? 0.463 -8.099 0.366 1.00 91.00 185 THR A CA 1
ATOM 1395 C C . THR A 1 185 ? 0.898 -8.023 1.836 1.00 91.00 185 THR A C 1
ATOM 1397 O O . THR A 1 185 ? 0.089 -7.703 2.711 1.00 91.00 185 THR A O 1
ATOM 1400 N N . MET A 1 186 ? 2.188 -8.236 2.130 1.00 91.88 186 MET A N 1
ATOM 1401 C CA . MET A 1 186 ? 2.723 -8.086 3.491 1.00 91.88 186 MET A CA 1
ATOM 1402 C C . MET A 1 186 ? 2.665 -6.636 3.988 1.00 91.88 186 MET A C 1
ATOM 1404 O O . MET A 1 186 ? 2.335 -6.406 5.152 1.00 91.88 186 MET A O 1
ATOM 1408 N N . PHE A 1 187 ? 2.934 -5.650 3.131 1.00 92.38 187 PHE A N 1
ATOM 1409 C CA . PHE A 1 187 ? 2.777 -4.241 3.496 1.00 92.38 187 PHE A CA 1
ATOM 1410 C C . PHE A 1 187 ? 1.322 -3.895 3.816 1.00 92.38 187 PHE A C 1
ATOM 1412 O O . PHE A 1 187 ? 1.068 -3.289 4.856 1.00 92.38 187 PHE A O 1
ATOM 1419 N N . GLY A 1 188 ? 0.360 -4.364 3.018 1.00 91.12 188 GLY A N 1
ATOM 1420 C CA . GLY A 1 188 ? -1.070 -4.202 3.300 1.00 91.12 188 GLY A CA 1
ATOM 1421 C C . GLY A 1 188 ? -1.482 -4.800 4.643 1.00 91.12 188 GLY A C 1
ATOM 1422 O O . GLY A 1 188 ? -2.210 -4.165 5.408 1.00 91.12 188 GLY A O 1
ATOM 1423 N N . ALA A 1 189 ? -0.940 -5.973 4.980 1.00 89.56 189 ALA A N 1
ATOM 1424 C CA . ALA A 1 189 ? -1.148 -6.618 6.274 1.00 89.56 189 ALA A CA 1
ATOM 1425 C C . ALA A 1 189 ? -0.674 -5.726 7.438 1.00 89.56 189 ALA A C 1
ATOM 1427 O O . ALA A 1 189 ? -1.403 -5.509 8.410 1.00 89.56 189 ALA A O 1
ATOM 1428 N N . ILE A 1 190 ? 0.543 -5.186 7.327 1.00 91.31 190 ILE A N 1
ATOM 1429 C CA . ILE A 1 190 ? 1.148 -4.321 8.347 1.00 91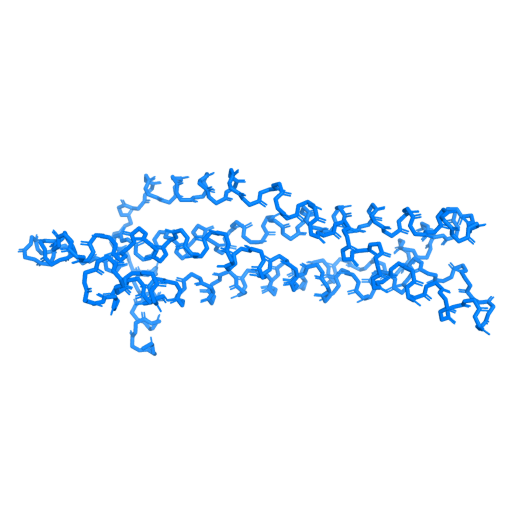.31 190 ILE A CA 1
ATOM 1430 C C . ILE A 1 190 ? 0.348 -3.025 8.490 1.00 91.31 190 ILE A C 1
ATOM 1432 O O . ILE A 1 190 ? -0.019 -2.661 9.609 1.00 91.31 190 ILE A O 1
ATOM 1436 N N . ILE A 1 191 ? 0.031 -2.361 7.375 1.00 91.81 191 ILE A N 1
ATOM 1437 C CA . ILE A 1 191 ? -0.738 -1.109 7.352 1.00 91.81 191 ILE A CA 1
ATOM 1438 C C . ILE A 1 191 ? -2.084 -1.310 8.046 1.00 91.81 191 ILE A C 1
ATOM 1440 O O . ILE A 1 191 ? -2.427 -0.561 8.960 1.00 91.81 191 ILE A O 1
ATOM 1444 N N . ALA A 1 192 ? -2.817 -2.365 7.687 1.00 90.88 192 ALA A N 1
ATOM 1445 C CA . ALA A 1 192 ? -4.122 -2.641 8.270 1.00 90.88 192 ALA A CA 1
ATOM 1446 C C . ALA A 1 192 ? -4.065 -2.821 9.792 1.00 90.88 192 ALA A C 1
ATOM 1448 O O . ALA A 1 192 ? -4.883 -2.248 10.514 1.00 90.88 192 ALA A O 1
ATOM 1449 N N . ILE A 1 193 ? -3.087 -3.583 10.293 1.00 89.94 193 ILE A N 1
ATOM 1450 C CA . ILE A 1 193 ? -2.911 -3.805 11.734 1.00 89.94 193 ILE A CA 1
ATOM 1451 C C . ILE A 1 193 ? -2.567 -2.496 12.442 1.00 89.94 193 ILE A C 1
ATOM 1453 O O . ILE A 1 193 ? -3.122 -2.210 13.506 1.00 89.94 193 ILE A O 1
ATOM 1457 N N . VAL A 1 194 ? -1.658 -1.705 11.868 1.00 91.00 194 VAL A N 1
ATOM 1458 C CA . VAL A 1 194 ? -1.206 -0.449 12.470 1.00 91.00 194 VAL A CA 1
ATOM 1459 C C . VAL A 1 194 ? -2.352 0.553 12.564 1.00 91.00 194 VAL A C 1
ATOM 1461 O O . VAL A 1 194 ? -2.607 1.076 13.651 1.00 91.00 194 VAL A O 1
ATOM 1464 N N . CYS A 1 195 ? -3.090 0.753 11.473 1.00 91.44 195 CYS A N 1
ATOM 1465 C CA . CYS A 1 195 ? -4.229 1.666 11.414 1.00 91.44 195 CYS A CA 1
ATOM 1466 C C . CYS A 1 195 ? -5.371 1.221 12.337 1.00 91.44 195 CYS A C 1
ATOM 1468 O O . CYS A 1 195 ? -5.895 2.019 13.113 1.00 91.44 195 CYS A O 1
ATOM 1470 N N . CYS A 1 196 ? -5.712 -0.073 12.343 1.00 89.75 196 CYS A N 1
ATOM 1471 C CA . CYS A 1 196 ? -6.759 -0.582 13.230 1.00 89.75 196 CYS A CA 1
ATOM 1472 C C . CYS A 1 196 ? -6.378 -0.461 14.709 1.00 89.75 196 CYS A C 1
ATOM 1474 O O . CYS A 1 196 ? -7.220 -0.116 15.535 1.00 89.75 196 CYS A O 1
ATOM 1476 N N . TYR A 1 197 ? -5.114 -0.721 15.057 1.00 89.69 197 TYR A N 1
ATOM 1477 C CA . TYR A 1 197 ? -4.634 -0.535 16.423 1.00 89.69 197 TYR A CA 1
ATOM 1478 C C . TYR A 1 197 ? -4.758 0.926 16.850 1.00 89.69 197 TYR A C 1
ATOM 1480 O O . TYR A 1 197 ? -5.346 1.200 17.892 1.00 89.69 197 TYR A O 1
ATOM 1488 N N . LYS A 1 198 ? -4.247 1.852 16.030 1.00 89.50 198 LYS A N 1
ATOM 1489 C CA . LYS A 1 198 ? -4.301 3.289 16.309 1.00 89.50 198 LYS A CA 1
ATOM 1490 C C . LYS A 1 198 ? -5.737 3.780 16.468 1.00 89.50 198 LYS A C 1
ATOM 1492 O O . LYS A 1 198 ? -6.026 4.416 17.478 1.00 89.50 198 LYS A O 1
ATOM 1497 N N . GLY A 1 199 ? -6.638 3.371 15.572 1.00 89.12 199 GLY A N 1
ATOM 1498 C CA . GLY A 1 199 ? -8.056 3.728 15.629 1.00 89.12 199 GLY A CA 1
ATOM 1499 C C . GLY A 1 199 ? -8.757 3.224 16.894 1.00 89.12 199 GLY A C 1
ATOM 1500 O O . GLY A 1 199 ? -9.469 3.982 17.541 1.00 89.12 199 GLY A O 1
ATOM 1501 N N . MET A 1 200 ? -8.516 1.978 17.318 1.00 88.31 200 MET A N 1
ATOM 1502 C CA . MET A 1 200 ? -9.130 1.446 18.548 1.00 88.31 200 MET A CA 1
ATOM 1503 C C . MET A 1 200 ? -8.567 2.051 19.837 1.00 88.31 200 MET A C 1
ATOM 1505 O O . MET A 1 200 ? -9.246 2.043 20.862 1.00 88.31 200 MET A O 1
ATOM 1509 N N . THR A 1 201 ? -7.324 2.537 19.806 1.00 86.88 201 THR A N 1
ATOM 1510 C CA . THR A 1 201 ? -6.671 3.180 20.958 1.00 86.88 201 THR A CA 1
ATOM 1511 C C . THR A 1 201 ? -6.827 4.700 20.985 1.00 86.88 201 THR A C 1
ATOM 1513 O O . THR A 1 201 ? -6.244 5.343 21.856 1.00 86.88 201 THR A O 1
ATOM 1516 N N . ALA A 1 202 ? -7.582 5.287 20.051 1.00 87.50 202 ALA A N 1
ATOM 1517 C CA . ALA A 1 202 ? -7.828 6.723 20.028 1.00 87.50 202 ALA A CA 1
ATOM 1518 C C . ALA A 1 202 ? -8.589 7.167 21.293 1.00 87.50 202 ALA A C 1
ATOM 1520 O O . ALA A 1 202 ? -9.553 6.528 21.718 1.00 87.50 202 ALA A O 1
ATOM 1521 N N . SER A 1 203 ? -8.147 8.269 21.902 1.00 82.06 203 SER A N 1
ATOM 1522 C CA . SER A 1 203 ? -8.695 8.803 23.156 1.00 82.06 203 SER A CA 1
ATOM 1523 C C . SER A 1 203 ? -8.628 10.327 23.175 1.00 82.06 203 SER A C 1
ATOM 1525 O O . SER A 1 203 ? -7.694 10.887 22.608 1.00 82.06 203 SER A O 1
ATOM 1527 N N . GLY A 1 204 ? -9.541 10.991 23.891 1.00 78.81 204 GLY A N 1
ATOM 1528 C CA . GLY A 1 204 ? -9.529 12.456 24.029 1.00 78.81 204 GLY A CA 1
ATOM 1529 C C . GLY A 1 204 ? -10.408 13.197 23.016 1.00 78.81 204 GLY A C 1
ATOM 1530 O O . GLY A 1 204 ? -10.064 14.294 22.589 1.00 78.81 204 GLY A O 1
ATOM 1531 N N . GLY A 1 205 ? -11.538 12.607 22.615 1.00 83.62 205 GLY A N 1
ATOM 1532 C CA . GLY A 1 205 ? -12.501 13.252 21.715 1.00 83.62 205 GLY A CA 1
ATOM 1533 C C . GLY A 1 205 ? -11.981 13.427 20.283 1.00 83.62 205 GLY A C 1
ATOM 1534 O O . GLY A 1 205 ? -11.040 12.755 19.866 1.00 83.62 205 GLY A O 1
ATOM 1535 N N . ALA A 1 206 ? -12.613 14.312 19.507 1.00 83.88 206 ALA A N 1
ATOM 1536 C CA . ALA A 1 206 ? -12.314 14.486 18.079 1.00 83.88 206 ALA A CA 1
ATOM 1537 C C . ALA A 1 206 ? -10.838 14.843 17.800 1.00 83.88 206 ALA A C 1
ATOM 1539 O O . ALA A 1 206 ? -10.264 14.373 16.820 1.00 83.88 206 ALA A O 1
ATOM 1540 N N . GLU A 1 207 ? -10.201 15.604 18.694 1.00 86.75 207 GLU A N 1
ATOM 1541 C CA . GLU A 1 207 ? -8.768 15.920 18.620 1.00 86.75 207 GLU A CA 1
ATOM 1542 C C . GLU A 1 207 ? -7.896 14.662 18.775 1.00 86.75 207 GLU A C 1
ATOM 1544 O O . GLU A 1 207 ? -6.904 14.484 18.068 1.00 86.75 207 GLU A O 1
ATOM 1549 N N . GLY A 1 208 ? -8.312 13.743 19.648 1.00 83.12 208 GLY A N 1
ATOM 1550 C CA . GLY A 1 208 ? -7.675 12.446 19.847 1.00 83.12 208 GLY A CA 1
ATOM 1551 C C . GLY A 1 208 ? -7.651 11.561 18.602 1.00 83.12 208 GLY A C 1
ATOM 1552 O O . GLY A 1 208 ? -6.684 10.832 18.401 1.00 83.12 208 GLY A O 1
ATOM 1553 N N . VAL A 1 209 ? -8.675 11.653 17.746 1.00 85.31 209 VAL A N 1
ATOM 1554 C CA . VAL A 1 209 ? -8.715 10.938 16.454 1.00 85.31 209 VAL A CA 1
ATOM 1555 C C . VAL A 1 209 ? -7.790 11.586 15.442 1.00 85.31 209 VAL A C 1
ATOM 1557 O O . VAL A 1 209 ? -7.102 10.874 14.727 1.00 85.31 209 VAL A O 1
ATOM 1560 N N . GLY A 1 210 ? -7.724 12.919 15.409 1.00 83.94 210 GLY A N 1
ATOM 1561 C CA . GLY A 1 210 ? -6.789 13.623 14.529 1.00 83.94 210 GLY A CA 1
ATOM 1562 C C . GLY A 1 210 ? -5.318 13.339 14.856 1.00 83.94 210 GLY A C 1
ATOM 1563 O O . GLY A 1 210 ? -4.470 13.403 13.972 1.00 83.94 210 GLY A O 1
ATOM 1564 N N . ARG A 1 211 ? -5.010 13.013 16.119 1.00 86.38 211 ARG A N 1
ATOM 1565 C CA . ARG A 1 211 ? -3.655 12.663 16.582 1.00 86.38 211 ARG A CA 1
ATOM 1566 C C . ARG A 1 211 ? -3.273 11.191 16.381 1.00 86.38 211 ARG A C 1
ATOM 1568 O O . ARG A 1 211 ? -2.085 10.881 16.497 1.00 86.38 211 ARG A O 1
ATOM 1575 N N . ALA A 1 212 ? -4.245 10.298 16.200 1.00 75.31 212 ALA A N 1
ATOM 1576 C CA . ALA A 1 212 ? -4.046 8.846 16.168 1.00 75.31 212 ALA A CA 1
ATOM 1577 C C . ALA A 1 212 ? -3.677 8.343 14.769 1.00 75.31 212 ALA A C 1
ATOM 1579 O O . ALA A 1 212 ? -2.788 7.456 14.713 1.00 75.31 212 ALA A O 1
#

Solvent-accessible surface area (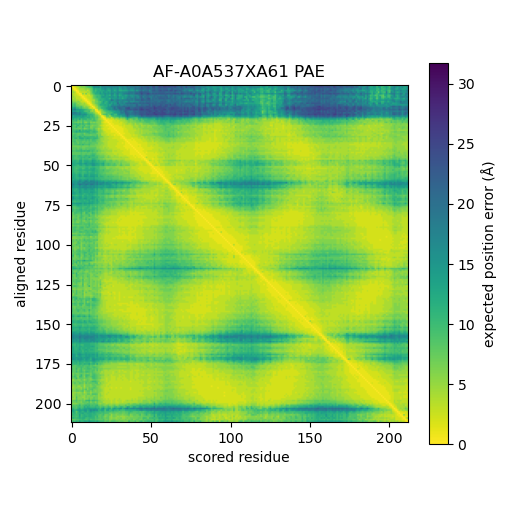backbone atoms only — not comparable to full-atom values): 10394 Å² total; per-residue (Å²): 108,73,71,55,55,52,48,41,58,55,47,66,72,43,83,82,79,92,36,67,69,61,21,53,52,48,34,52,49,40,54,72,66,41,55,62,61,42,46,56,52,27,25,52,49,22,22,45,55,49,14,44,52,44,43,58,56,25,51,79,71,72,43,54,57,46,45,24,30,52,28,41,60,46,35,49,60,44,49,30,39,50,52,49,47,52,46,43,43,64,52,46,26,46,52,48,17,42,53,39,14,53,36,40,71,69,42,49,53,57,52,33,50,75,72,72,40,60,54,57,59,68,56,44,30,28,43,28,56,22,36,20,54,48,33,30,56,44,35,60,52,29,43,56,37,19,51,51,15,31,53,53,28,37,54,75,71,72,47,69,65,64,45,27,53,55,28,24,62,75,58,58,48,74,66,45,54,54,51,25,34,53,52,22,23,51,42,20,40,51,40,32,52,52,24,47,51,33,6,66,66,30,56,74,57,76,65,19,37,76,73,79

Nearest PDB structures (foldseek):
  8fee-assembly1_I  TM=9.217E-01  e=2.183E-11  Mycolicibacterium smegmatis MC2 155
  8fef-assembly1_J  TM=8.925E-01  e=1.485E-07  Mycolicibacterium smegmatis MC2 155
  7ch9-assembly1_G  TM=8.516E-01  e=7.171E-08  Pseudomonas aeruginosa PAO1
  7d06-assembly1_A  TM=8.882E-01  e=2.938E-07  Acinetobacter baumannii
  6zy9-assembly1_H  TM=8.569E-01  e=8.907E-06  Escherichi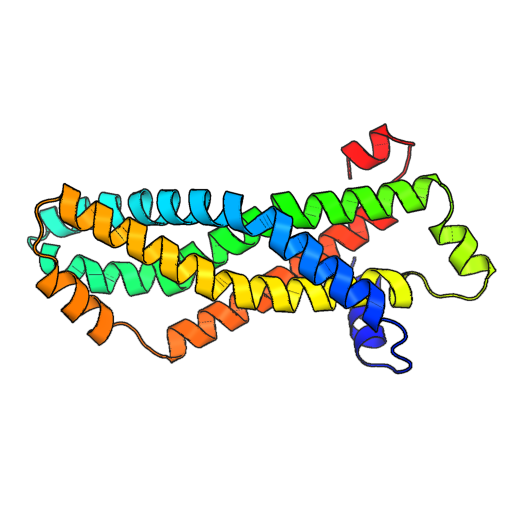a coli 2.3916

Foldseek 3Di:
DVVLLVCLVVLLPDDDQPAPVVLVVLLVVLVVWQLPVLLVQLLVCLQPDLQQVVCVVCVVVVNNLLSLLSSLVDSLQDVLLVSLLVSCLVTSLLVLLLVLQVCLQVCVCVVCVVVVHHCSNHRLNSQLVSLLVNQLVVSVVSSVSSVVSNQVSCVVSVHDCPSNVVNNVVNDDPVSSVNSSVSSSVSSNVSSSVSNVNSNPQDDPPVSSVVD